Protein AF-A0A7W1C2P4-F1 (afdb_monomer)

Mean predicted aligned error: 4.56 Å

Sequence (318 aa):
MSLLRNPDSVLVGAYDGGLPLTMNGIVELERQIGISLPLIQVYSAWGDRPDQQFQLQLLNAIWDFGSVPVVTWEPWLTDFESARHPHLPLREARERRGLPDIASGEYDFYIDEWAKAAARFDTPFYLRFAHEMNDPYRYPWGPQNNTKEEYIAAWRHTVDRFRRAGASKVIWVWSPHVAYEYWDLYYPGDEYVDWVATGVLNYGPIAQWSQWWSFDQIFGSKYARLASFNKPIMLAELGSLSVGGDRAAWYSGALQALPQRYPAVRAALFFHSKDDQTVTYQKVDWTITGDTAALSAVTRATQQWAPGPRRVPAQPIP

Foldseek 3Di:
DVCVLANPFAAEAAEAVCPPVDCVQVVVLCVLLVHHHQEYEDEAEDADDPSNAQPLVSQVVCVVSNHAYAYEYADQVLRYDCVVQVVADDSVCCLQLVLQCLLVCSVVVRLLRNLLSLQVSVAAHEYEYHAQQCDCPAGSSHPVRHDLVSLLSNLVSSQVSSVVSVNPRYAYEHEHEQVGPPSVSNDNDPVRHSEYEYEDEQEDPQDPVHHGDASCRRPVVCLVVRCVNVGAYANPEYFYAPPHDHLLVRLLVNLVCCVPPRVSHRYYYYHQYQFDPRPHPGGGGRHQVVPPSNSVSSSVSVVVRPDPDDPPPDDPDD

Structure (mmCIF, N/CA/C/O backbone):
data_AF-A0A7W1C2P4-F1
#
_entry.id   AF-A0A7W1C2P4-F1
#
loop_
_atom_site.group_PDB
_atom_site.id
_atom_site.type_symbol
_atom_site.label_atom_id
_atom_site.label_alt_id
_atom_site.label_comp_id
_atom_site.label_asym_id
_atom_site.label_entity_id
_atom_site.label_seq_id
_atom_site.pdbx_PDB_ins_code
_atom_site.Cartn_x
_atom_site.Cartn_y
_atom_site.Cartn_z
_atom_site.occupancy
_atom_site.B_iso_or_equiv
_atom_site.auth_seq_id
_atom_site.auth_comp_id
_atom_site.auth_asym_id
_atom_site.auth_atom_id
_atom_site.pdbx_PDB_model_num
ATOM 1 N N . MET A 1 1 ? -14.643 -15.062 -1.177 1.00 62.59 1 MET A N 1
ATOM 2 C CA . MET A 1 1 ? -14.018 -14.144 -2.159 1.00 62.59 1 MET A CA 1
ATOM 3 C C . MET A 1 1 ? -14.775 -12.835 -2.285 1.00 62.59 1 MET A C 1
ATOM 5 O O . MET A 1 1 ? -14.154 -11.811 -2.056 1.00 62.59 1 MET A O 1
ATOM 9 N N . SER A 1 2 ? -16.081 -12.837 -2.590 1.00 70.50 2 SER A N 1
ATOM 10 C CA . SER A 1 2 ? -16.869 -11.596 -2.741 1.00 70.50 2 SER A CA 1
ATOM 11 C C . SER A 1 2 ? -16.755 -10.649 -1.538 1.00 70.50 2 SER A C 1
ATOM 13 O O . SER A 1 2 ? -16.486 -9.471 -1.731 1.00 70.50 2 SER A O 1
ATOM 15 N N . LEU A 1 3 ? -16.828 -11.178 -0.310 1.00 81.25 3 LEU A N 1
ATOM 16 C CA . LEU A 1 3 ? -16.709 -10.382 0.922 1.00 81.25 3 LEU A CA 1
ATOM 17 C C . LEU A 1 3 ? -15.343 -9.700 1.113 1.00 81.25 3 LEU A C 1
ATOM 19 O O . LEU A 1 3 ? -15.285 -8.667 1.758 1.00 81.25 3 LEU A O 1
ATOM 23 N N . LEU A 1 4 ? -14.252 -10.239 0.555 1.00 89.62 4 LEU A N 1
ATOM 24 C CA . LEU A 1 4 ? -12.927 -9.595 0.607 1.00 89.62 4 LEU A CA 1
ATOM 25 C C . LEU A 1 4 ? -12.712 -8.628 -0.565 1.00 89.62 4 LEU A C 1
ATOM 27 O O . LEU A 1 4 ? -11.870 -7.744 -0.507 1.00 89.62 4 LEU A O 1
ATOM 31 N N . ARG A 1 5 ? -13.477 -8.776 -1.651 1.00 90.62 5 ARG A N 1
ATOM 32 C CA . ARG A 1 5 ? -13.434 -7.841 -2.782 1.00 90.62 5 ARG A CA 1
ATOM 33 C C . ARG A 1 5 ? -14.322 -6.618 -2.567 1.00 90.62 5 ARG A C 1
ATOM 35 O O . ARG A 1 5 ? -14.087 -5.630 -3.236 1.00 90.62 5 ARG A O 1
ATOM 42 N N . ASN A 1 6 ? -15.322 -6.679 -1.684 1.00 90.75 6 ASN A N 1
ATOM 43 C CA . ASN A 1 6 ? -16.151 -5.536 -1.287 1.00 90.75 6 ASN A CA 1
ATOM 44 C C . ASN A 1 6 ? -16.898 -5.840 0.034 1.00 90.75 6 ASN A C 1
ATOM 46 O O . ASN A 1 6 ? -18.021 -6.349 -0.014 1.00 90.75 6 ASN A O 1
ATOM 50 N N . PRO A 1 7 ? -16.283 -5.620 1.209 1.00 90.44 7 PRO A N 1
ATOM 51 C CA . PRO A 1 7 ? -16.903 -5.935 2.493 1.00 90.44 7 PRO A CA 1
ATOM 52 C C . PRO A 1 7 ? -17.972 -4.906 2.887 1.00 90.44 7 PRO A C 1
ATOM 54 O O . PRO A 1 7 ? -17.857 -3.711 2.615 1.00 90.44 7 PRO A O 1
ATOM 57 N N . ASP A 1 8 ? -18.990 -5.361 3.619 1.00 86.56 8 ASP A N 1
ATOM 58 C CA . ASP A 1 8 ? -20.086 -4.505 4.103 1.00 86.56 8 ASP A CA 1
ATOM 59 C C . ASP A 1 8 ? -19.666 -3.564 5.246 1.00 86.56 8 ASP A C 1
ATOM 61 O O . ASP A 1 8 ? -20.350 -2.579 5.529 1.00 86.56 8 ASP A O 1
ATOM 65 N N . SER A 1 9 ? -18.531 -3.841 5.888 1.00 85.81 9 SER A N 1
ATOM 66 C CA . SER A 1 9 ? -17.963 -3.084 7.006 1.00 85.81 9 SER A CA 1
ATOM 67 C C . SER A 1 9 ? -16.523 -2.664 6.718 1.00 85.81 9 SER A C 1
ATOM 69 O O . SER A 1 9 ? -15.852 -3.262 5.878 1.00 85.81 9 SER A O 1
ATOM 71 N N . VAL A 1 10 ? -16.030 -1.661 7.447 1.00 91.25 10 VAL A N 1
ATOM 72 C CA . VAL A 1 10 ? -14.616 -1.267 7.389 1.00 91.25 10 VAL A CA 1
ATOM 73 C C . VAL A 1 10 ? -13.766 -2.334 8.078 1.00 91.25 10 VAL A C 1
ATOM 75 O O . VAL A 1 10 ? -13.958 -2.614 9.260 1.00 91.25 10 VAL A O 1
ATOM 78 N N . LEU A 1 11 ? -12.833 -2.933 7.343 1.00 93.44 11 LEU A N 1
ATOM 79 C CA . LEU A 1 11 ? -11.831 -3.845 7.890 1.00 93.44 11 LEU A CA 1
ATOM 80 C C . LEU A 1 11 ? -10.684 -3.047 8.520 1.00 93.44 11 LEU A C 1
ATOM 82 O O . LEU A 1 11 ? -10.163 -2.118 7.905 1.00 93.44 11 LEU A O 1
ATOM 86 N N . VAL A 1 12 ? -10.275 -3.415 9.732 1.00 95.12 12 VAL A N 1
ATOM 87 C CA . VAL A 1 12 ? -9.129 -2.794 10.412 1.00 95.12 12 VAL A CA 1
ATOM 88 C C . VAL A 1 12 ? -7.896 -3.663 10.208 1.00 95.12 12 VAL A C 1
ATOM 90 O O . VAL A 1 12 ? -7.976 -4.887 10.274 1.00 95.12 12 VAL A O 1
ATOM 93 N N . GLY A 1 13 ? -6.749 -3.046 9.966 1.00 97.06 13 GLY A N 1
ATOM 94 C CA . GLY A 1 13 ? -5.483 -3.764 9.945 1.00 97.06 13 GLY A CA 1
ATOM 95 C C . GLY A 1 13 ? -4.330 -2.950 10.476 1.00 97.06 13 GLY A C 1
ATOM 96 O O . GLY A 1 13 ? -4.511 -1.810 10.909 1.00 97.06 13 GLY A O 1
ATOM 97 N N . ALA A 1 14 ? -3.140 -3.534 10.420 1.00 98.00 14 ALA A N 1
ATOM 98 C CA . ALA A 1 14 ? -1.912 -2.823 10.721 1.00 98.00 14 ALA A CA 1
ATOM 99 C C . ALA A 1 14 ? -0.698 -3.422 10.006 1.00 98.00 14 ALA A C 1
ATOM 101 O O . ALA A 1 14 ? -0.672 -4.608 9.674 1.00 98.00 14 ALA A O 1
ATOM 102 N N . TYR A 1 15 ? 0.314 -2.581 9.831 1.00 97.50 15 TYR A N 1
ATOM 103 C CA . TYR A 1 15 ? 1.707 -2.958 9.616 1.00 97.50 15 TYR A CA 1
ATOM 104 C C . TYR A 1 15 ? 2.497 -2.567 10.866 1.00 97.50 15 TYR A C 1
ATOM 106 O O . TYR A 1 15 ? 2.375 -1.424 11.295 1.00 97.50 15 TYR A O 1
ATOM 114 N N . ASP A 1 16 ? 3.302 -3.461 11.444 1.00 93.25 16 ASP A N 1
ATOM 115 C CA . ASP A 1 16 ? 4.080 -3.170 12.663 1.00 93.25 16 ASP A CA 1
ATOM 116 C C . ASP A 1 16 ? 5.600 -3.046 12.441 1.00 93.25 16 ASP A C 1
ATOM 118 O O . ASP A 1 16 ? 6.340 -2.704 13.363 1.00 93.25 16 ASP A O 1
ATOM 122 N N . GLY A 1 17 ? 6.083 -3.339 11.229 1.00 89.50 17 GLY A N 1
ATOM 123 C CA . GLY A 1 17 ? 7.514 -3.394 10.908 1.00 89.50 17 GLY A CA 1
ATOM 124 C C . GLY A 1 17 ? 8.295 -4.533 11.566 1.00 89.50 17 GLY A C 1
ATOM 125 O O . GLY A 1 17 ? 9.498 -4.642 11.340 1.00 89.50 17 GLY A O 1
ATOM 126 N N . GLY A 1 18 ? 7.642 -5.390 12.355 1.00 88.56 18 GLY A N 1
ATOM 127 C CA . GLY A 1 18 ? 8.258 -6.551 12.995 1.00 88.56 18 GLY A CA 1
ATOM 128 C C . GLY A 1 18 ? 8.286 -7.785 12.096 1.00 88.56 18 GLY A C 1
ATOM 129 O O . GLY A 1 18 ? 9.150 -8.648 12.258 1.00 88.56 18 GLY A O 1
ATOM 130 N N . LEU A 1 19 ? 7.367 -7.881 11.134 1.00 89.31 19 LEU A N 1
ATOM 131 C CA . LEU A 1 19 ? 7.280 -9.010 10.207 1.00 89.31 19 LEU A CA 1
ATOM 132 C C . LEU A 1 19 ? 8.370 -8.952 9.121 1.00 89.31 19 LEU A C 1
ATOM 134 O O . LEU A 1 19 ? 8.672 -7.866 8.628 1.00 89.31 19 LEU A O 1
ATOM 138 N N . PRO A 1 20 ? 8.953 -10.100 8.712 1.00 86.69 20 PRO A N 1
ATOM 139 C CA . PRO A 1 20 ? 8.609 -11.479 9.096 1.00 86.69 20 PRO A CA 1
ATOM 140 C C . PRO A 1 20 ? 9.221 -11.981 10.415 1.00 86.69 20 PRO A C 1
ATOM 142 O O . PRO A 1 20 ? 9.008 -13.136 10.775 1.00 86.69 20 PRO A O 1
ATOM 145 N N . LEU A 1 21 ? 10.006 -11.170 11.128 1.00 88.81 21 LEU A N 1
ATOM 146 C CA . LEU A 1 21 ? 10.777 -11.630 12.289 1.00 88.81 21 LEU A CA 1
ATOM 147 C C . LEU A 1 21 ? 9.893 -11.969 13.498 1.00 88.81 21 LEU A C 1
ATOM 149 O O . LEU A 1 21 ? 10.211 -12.886 14.254 1.00 88.81 21 LEU A O 1
ATOM 153 N N . THR A 1 22 ? 8.806 -11.225 13.713 1.00 91.44 22 THR A N 1
ATOM 154 C CA . THR A 1 22 ? 7.900 -11.427 14.851 1.00 91.44 22 THR A CA 1
ATOM 155 C C . THR A 1 22 ? 6.510 -10.836 14.608 1.00 91.44 22 THR A C 1
ATOM 157 O O . THR A 1 22 ? 6.384 -9.817 13.938 1.00 91.44 22 THR A O 1
ATOM 160 N N . MET A 1 23 ? 5.475 -11.452 15.196 1.00 91.50 23 MET A N 1
ATOM 161 C CA . MET A 1 23 ? 4.098 -10.925 15.263 1.00 91.50 23 MET A CA 1
ATOM 162 C C . MET A 1 23 ? 3.808 -10.155 16.562 1.00 91.50 23 MET A C 1
ATOM 164 O O . MET A 1 23 ? 2.674 -9.746 16.796 1.00 91.50 23 MET A O 1
ATOM 168 N N . ASN A 1 24 ? 4.800 -9.972 17.441 1.00 93.25 24 ASN A N 1
ATOM 169 C CA . ASN A 1 24 ? 4.571 -9.404 18.773 1.00 93.25 24 ASN A CA 1
ATOM 170 C C . ASN A 1 24 ? 3.958 -7.997 18.735 1.00 93.25 24 ASN A C 1
ATOM 172 O O . ASN A 1 24 ? 3.144 -7.686 19.601 1.00 93.25 24 ASN A O 1
ATOM 176 N N . GLY A 1 25 ? 4.329 -7.158 17.759 1.00 93.69 25 GLY A N 1
ATOM 177 C CA . GLY A 1 25 ? 3.762 -5.815 17.618 1.00 93.69 25 GLY A CA 1
ATOM 178 C C . GLY A 1 25 ? 2.274 -5.865 17.275 1.00 93.69 25 GLY A C 1
ATOM 179 O O . GLY A 1 25 ? 1.474 -5.210 17.939 1.00 93.69 25 GLY A O 1
ATOM 180 N N . ILE A 1 26 ? 1.889 -6.715 16.319 1.00 96.06 26 ILE A N 1
ATOM 181 C CA . ILE A 1 26 ? 0.483 -6.994 15.986 1.00 96.06 26 ILE A CA 1
ATOM 182 C C . ILE A 1 26 ? -0.296 -7.530 17.195 1.00 96.06 26 ILE A C 1
ATOM 184 O O . ILE A 1 26 ? -1.339 -6.975 17.534 1.00 96.06 26 ILE A O 1
ATOM 188 N N . VAL A 1 27 ? 0.208 -8.568 17.870 1.00 95.56 27 VAL A N 1
ATOM 189 C CA . VAL A 1 27 ? -0.470 -9.184 19.029 1.00 95.56 27 VAL A CA 1
ATOM 190 C C . VAL A 1 27 ? -0.664 -8.170 20.157 1.00 95.56 27 VAL A C 1
ATOM 192 O O . VAL A 1 27 ? -1.723 -8.110 20.782 1.00 95.56 27 VAL A O 1
ATOM 195 N N . GLU A 1 28 ? 0.347 -7.344 20.420 1.00 95.44 28 GLU A N 1
ATOM 196 C CA . GLU A 1 28 ? 0.264 -6.303 21.438 1.00 95.44 28 GLU A CA 1
ATOM 197 C C . GLU A 1 28 ? -0.739 -5.209 21.055 1.00 95.44 28 GLU A C 1
ATOM 199 O O . GLU A 1 28 ? -1.518 -4.762 21.900 1.00 95.44 28 GLU A O 1
ATOM 204 N N . LEU A 1 29 ? -0.771 -4.810 19.782 1.00 95.56 29 LEU A N 1
ATOM 205 C CA . LEU A 1 29 ? -1.740 -3.847 19.269 1.00 95.56 29 LEU A CA 1
ATOM 206 C C . LEU A 1 29 ? -3.180 -4.369 19.396 1.00 95.56 29 LEU A C 1
ATOM 208 O O . LEU A 1 29 ? -4.038 -3.649 19.909 1.00 95.56 29 LEU A O 1
ATOM 212 N N . GLU A 1 30 ? -3.441 -5.618 18.998 1.00 95.50 30 GLU A N 1
ATOM 213 C CA . GLU A 1 30 ? -4.744 -6.275 19.176 1.00 95.50 30 GLU A CA 1
ATOM 214 C C . GLU A 1 30 ? -5.167 -6.300 20.644 1.00 95.50 30 GLU A C 1
ATOM 216 O O . GLU A 1 30 ? -6.291 -5.923 20.982 1.00 95.50 30 GLU A O 1
ATOM 221 N N . ARG A 1 31 ? -4.246 -6.681 21.537 1.00 95.31 31 ARG A N 1
ATOM 222 C CA . ARG A 1 31 ? -4.491 -6.738 22.981 1.00 95.31 31 ARG A CA 1
ATOM 223 C C . ARG A 1 31 ? -4.838 -5.366 23.560 1.00 95.31 31 ARG A C 1
ATOM 225 O O . ARG A 1 31 ? -5.714 -5.278 24.418 1.00 95.31 31 ARG A O 1
ATOM 232 N N . GLN A 1 32 ? -4.156 -4.307 23.123 1.00 94.81 32 GLN A N 1
ATOM 233 C CA . GLN A 1 32 ? -4.379 -2.950 23.627 1.00 94.81 32 GLN A CA 1
ATOM 234 C C . GLN A 1 32 ? -5.640 -2.289 23.047 1.00 94.81 32 GLN A C 1
ATOM 236 O O . GLN A 1 32 ? -6.339 -1.575 23.768 1.00 94.81 32 GLN A O 1
ATOM 241 N N . ILE A 1 33 ? -5.961 -2.528 21.772 1.00 93.00 33 ILE A N 1
ATOM 242 C CA . ILE A 1 33 ? -7.191 -2.009 21.147 1.00 93.00 33 ILE A CA 1
ATOM 243 C C . ILE A 1 33 ? -8.415 -2.854 21.552 1.00 93.00 33 ILE A C 1
ATOM 245 O O . ILE A 1 33 ? -9.531 -2.341 21.636 1.00 93.00 33 ILE A O 1
ATOM 249 N N . GLY A 1 34 ? -8.217 -4.135 21.863 1.00 92.38 34 GLY A N 1
ATOM 250 C CA . GLY A 1 34 ? -9.276 -5.065 22.252 1.00 92.38 34 GLY A CA 1
ATOM 251 C C . GLY A 1 34 ? -10.090 -5.597 21.070 1.00 92.38 34 GLY A C 1
ATOM 252 O O . GLY A 1 34 ? -11.261 -5.929 21.246 1.00 92.38 34 GLY A O 1
ATOM 253 N N . ILE A 1 35 ? -9.494 -5.652 19.875 1.00 90.69 35 ILE A N 1
ATOM 254 C CA . ILE A 1 35 ? -10.079 -6.264 18.674 1.00 90.69 35 ILE A CA 1
ATOM 255 C C . ILE A 1 35 ? -9.036 -7.141 17.986 1.00 90.69 35 ILE A C 1
ATOM 257 O O . ILE A 1 35 ? -7.848 -6.835 18.045 1.00 90.69 35 ILE A O 1
ATOM 261 N N . SER A 1 36 ? -9.492 -8.169 17.275 1.00 93.31 36 SER A N 1
ATOM 262 C CA . SER A 1 36 ? -8.660 -8.848 16.280 1.00 93.31 36 SER A CA 1
ATOM 263 C C . SER A 1 36 ? -8.620 -8.032 14.988 1.00 93.31 36 SER A C 1
ATOM 265 O O . SER A 1 36 ? -9.645 -7.498 14.552 1.00 93.31 36 SER A O 1
ATOM 267 N N . LEU A 1 37 ? -7.448 -7.936 14.372 1.00 95.38 37 LEU A N 1
ATOM 268 C CA . LEU A 1 37 ? -7.206 -7.234 13.122 1.00 95.38 37 LEU A CA 1
ATOM 269 C C . LEU A 1 37 ? -7.461 -8.190 11.948 1.00 95.38 37 LEU A C 1
ATOM 271 O O . LEU A 1 37 ? -6.645 -9.076 11.690 1.00 95.38 37 LEU A O 1
ATOM 275 N N . PRO A 1 38 ? -8.561 -8.036 11.183 1.00 95.62 38 PRO A N 1
ATOM 276 C CA . PRO A 1 38 ? -8.818 -8.892 10.026 1.00 95.62 38 PRO A CA 1
ATOM 277 C C . PRO A 1 38 ? -7.776 -8.753 8.912 1.00 95.62 38 PRO A C 1
ATOM 279 O O . PRO A 1 38 ? -7.744 -9.609 8.033 1.00 95.62 38 PRO A O 1
ATOM 282 N N . LEU A 1 39 ? -6.954 -7.698 8.907 1.00 98.12 39 LEU A N 1
ATOM 283 C CA . LEU A 1 39 ? -5.895 -7.481 7.921 1.00 98.12 39 LEU A CA 1
ATOM 284 C C . LEU A 1 39 ? -4.539 -7.297 8.614 1.00 98.12 39 LEU A C 1
ATOM 286 O O . LEU A 1 39 ? -4.418 -6.495 9.538 1.00 98.12 39 LEU A O 1
ATOM 290 N N . ILE A 1 40 ? -3.503 -7.974 8.120 1.00 98.56 40 ILE A N 1
ATOM 291 C CA . ILE A 1 40 ? -2.111 -7.749 8.540 1.00 98.56 40 ILE A CA 1
ATOM 292 C C . ILE A 1 40 ? -1.296 -7.420 7.299 1.00 98.56 40 ILE A C 1
ATOM 294 O O . ILE A 1 40 ? -1.294 -8.180 6.328 1.00 98.56 40 ILE A O 1
ATOM 298 N N . GLN A 1 41 ? -0.619 -6.277 7.325 1.00 98.56 41 GLN A N 1
ATOM 299 C CA . GLN A 1 41 ? 0.180 -5.796 6.210 1.00 98.56 41 GLN A CA 1
ATOM 300 C C . GLN A 1 41 ? 1.655 -6.104 6.390 1.00 98.56 41 GLN A C 1
ATOM 302 O O . GLN A 1 41 ? 2.199 -6.025 7.488 1.00 98.56 41 GLN A O 1
ATOM 307 N N . VAL A 1 42 ? 2.300 -6.424 5.272 1.00 97.75 42 VAL A N 1
ATOM 308 C CA . VAL A 1 42 ? 3.734 -6.690 5.165 1.00 97.75 42 VAL A CA 1
ATOM 309 C C . VAL A 1 42 ? 4.278 -6.040 3.896 1.00 97.75 42 VAL A C 1
ATOM 311 O O . VAL A 1 42 ? 3.534 -5.806 2.939 1.00 97.75 42 VAL A O 1
ATOM 314 N N . TYR A 1 43 ? 5.575 -5.754 3.880 1.00 96.94 43 TYR A N 1
ATOM 315 C CA . TYR A 1 43 ? 6.281 -5.242 2.707 1.00 96.94 43 TYR A CA 1
ATOM 316 C C . TYR A 1 43 ? 7.236 -6.319 2.200 1.00 96.94 43 TYR A C 1
ATOM 318 O O . TYR A 1 43 ? 7.864 -7.026 2.988 1.00 96.94 43 TYR A O 1
ATOM 326 N N . SER A 1 44 ? 7.328 -6.462 0.884 1.00 97.31 44 SER A N 1
ATOM 327 C CA . SER A 1 44 ? 8.259 -7.376 0.235 1.00 97.31 44 SER A CA 1
ATOM 328 C C . SER A 1 44 ? 8.853 -6.702 -0.994 1.00 97.31 44 SER A C 1
ATOM 330 O O . SER A 1 44 ? 8.150 -6.375 -1.952 1.00 97.31 44 SER A O 1
ATOM 332 N N . ALA A 1 45 ? 10.164 -6.491 -0.948 1.00 97.56 45 ALA A N 1
ATOM 333 C CA . ALA A 1 45 ? 10.939 -6.049 -2.093 1.00 97.56 45 ALA A CA 1
ATOM 334 C C . ALA A 1 45 ? 11.095 -7.181 -3.115 1.00 97.56 45 ALA A C 1
ATOM 336 O O . ALA A 1 45 ? 11.200 -8.349 -2.745 1.00 97.56 45 ALA A O 1
ATOM 337 N N . TRP A 1 46 ? 11.171 -6.828 -4.393 1.00 98.50 46 TRP A N 1
ATOM 338 C CA . TRP A 1 46 ? 11.689 -7.709 -5.432 1.00 98.50 46 TRP A CA 1
ATOM 339 C C . TRP A 1 46 ? 13.186 -7.902 -5.240 1.00 98.50 46 TRP A C 1
ATOM 341 O O . TRP A 1 46 ? 13.877 -6.989 -4.799 1.00 98.50 46 TRP A O 1
ATOM 351 N N . GLY A 1 47 ? 13.684 -9.086 -5.580 1.00 97.62 47 GLY A N 1
ATOM 352 C CA . GLY A 1 47 ? 15.107 -9.381 -5.527 1.00 97.62 47 GLY A CA 1
ATOM 353 C C . GLY A 1 47 ? 15.389 -10.857 -5.319 1.00 97.62 47 GLY A C 1
ATOM 354 O O . GLY A 1 47 ? 14.502 -11.703 -5.426 1.00 97.62 47 GLY A O 1
ATOM 355 N N . ASP A 1 48 ? 16.650 -11.161 -5.036 1.00 96.94 48 ASP A N 1
ATOM 356 C CA . ASP A 1 48 ? 17.172 -12.527 -4.957 1.00 96.94 48 ASP A CA 1
ATOM 357 C C . ASP A 1 48 ? 17.247 -13.099 -3.536 1.00 96.94 48 ASP A C 1
ATOM 359 O O . ASP A 1 48 ? 17.495 -14.303 -3.376 1.00 96.94 48 ASP A O 1
ATOM 363 N N . ARG A 1 49 ? 17.050 -12.262 -2.508 1.00 96.19 49 ARG A N 1
ATOM 364 C CA . ARG A 1 49 ? 17.133 -12.690 -1.107 1.00 96.19 49 ARG A CA 1
ATOM 365 C C . ARG A 1 49 ? 15.911 -13.531 -0.703 1.00 96.19 49 ARG A C 1
ATOM 367 O O . ARG A 1 49 ? 14.846 -13.397 -1.312 1.00 96.19 49 ARG A O 1
ATOM 374 N N . PRO A 1 50 ? 16.023 -14.395 0.324 1.00 94.00 50 PRO A N 1
ATOM 375 C CA . PRO A 1 50 ? 14.906 -15.234 0.768 1.00 94.00 50 PRO A CA 1
ATOM 376 C C . PRO A 1 50 ? 13.651 -14.453 1.189 1.00 94.00 50 PRO A C 1
ATOM 378 O O . PRO A 1 50 ? 12.542 -14.866 0.869 1.00 94.00 50 PRO A O 1
ATOM 381 N N . ASP A 1 51 ? 13.816 -13.307 1.851 1.00 92.38 51 ASP A N 1
ATOM 382 C CA . ASP A 1 51 ? 12.742 -12.396 2.281 1.00 92.38 51 ASP A CA 1
ATOM 383 C C . ASP A 1 51 ? 12.091 -11.615 1.118 1.00 92.38 51 ASP A C 1
ATOM 385 O O . ASP A 1 51 ? 11.035 -10.997 1.276 1.00 92.38 51 ASP A O 1
ATOM 389 N N . GLN A 1 52 ? 12.691 -11.692 -0.072 1.00 96.88 52 GLN A N 1
ATOM 390 C CA . GLN A 1 52 ? 12.210 -11.091 -1.319 1.00 96.88 52 GLN A CA 1
ATOM 391 C C . GLN A 1 52 ? 11.485 -12.094 -2.224 1.00 96.88 52 GLN A C 1
ATOM 393 O O . GLN A 1 52 ? 10.929 -11.723 -3.257 1.00 96.88 52 GLN A O 1
ATOM 398 N N . GLN A 1 53 ? 11.474 -13.377 -1.858 1.00 97.44 53 GLN A N 1
ATOM 399 C CA . GLN A 1 53 ? 10.652 -14.388 -2.523 1.00 97.44 53 GLN A CA 1
ATOM 400 C C . GLN A 1 53 ? 9.244 -14.423 -1.918 1.00 97.44 53 GLN A C 1
ATOM 402 O O . GLN A 1 53 ? 8.985 -13.827 -0.873 1.00 97.44 53 GLN A O 1
ATOM 407 N N . PHE A 1 54 ? 8.325 -15.158 -2.552 1.00 98.19 54 PHE A N 1
ATOM 408 C CA . PHE A 1 54 ? 6.984 -15.365 -2.005 1.00 98.19 54 PHE A CA 1
ATOM 409 C C . PHE A 1 54 ? 7.071 -16.020 -0.617 1.00 98.19 54 PHE A C 1
ATOM 411 O O . PHE A 1 54 ? 7.445 -17.190 -0.483 1.00 98.19 54 PHE A O 1
ATOM 418 N N . GLN A 1 55 ? 6.703 -15.276 0.426 1.00 96.56 55 GLN A N 1
ATOM 419 C CA . GLN A 1 55 ? 6.865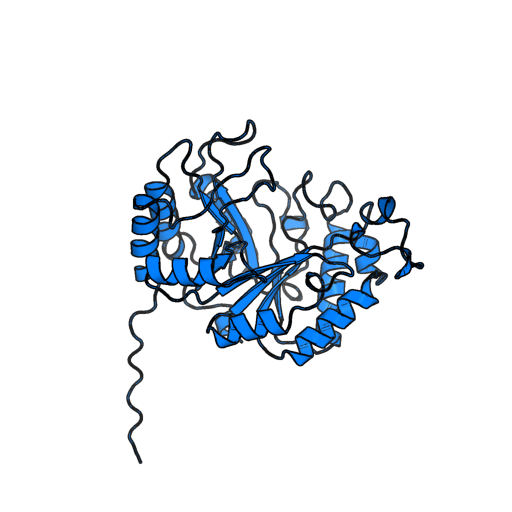 -15.696 1.819 1.00 96.56 55 GLN A CA 1
ATOM 420 C C . GLN A 1 55 ? 5.721 -16.622 2.273 1.00 96.56 55 GLN A C 1
ATOM 422 O O . GLN A 1 55 ? 4.907 -16.262 3.121 1.00 96.56 55 GLN A O 1
ATOM 427 N N . LEU A 1 56 ? 5.651 -17.837 1.714 1.00 96.56 56 LEU A N 1
ATOM 428 C CA . LEU A 1 56 ? 4.557 -18.792 1.963 1.00 96.56 56 LEU A CA 1
ATOM 429 C C . LEU A 1 56 ? 4.321 -19.063 3.457 1.00 96.56 56 LEU A C 1
ATOM 431 O O . LEU A 1 56 ? 3.180 -19.121 3.901 1.00 96.56 56 LEU A O 1
ATOM 435 N N . GLN A 1 57 ? 5.392 -19.226 4.237 1.00 95.38 57 GLN A N 1
ATOM 436 C CA . GLN A 1 57 ? 5.285 -19.487 5.675 1.00 95.38 57 GLN A CA 1
ATOM 437 C C . GLN A 1 57 ? 4.680 -18.299 6.429 1.00 95.38 57 GLN A C 1
ATOM 439 O O . GLN A 1 57 ? 3.818 -18.501 7.275 1.00 95.38 57 GLN A O 1
ATOM 444 N N . LEU A 1 58 ? 5.081 -17.072 6.085 1.00 96.44 58 LEU A N 1
ATOM 445 C CA . LEU A 1 58 ? 4.529 -15.856 6.679 1.00 96.44 58 LEU A CA 1
ATOM 446 C C . LEU A 1 58 ? 3.047 -15.691 6.333 1.00 96.44 58 LEU A C 1
ATOM 448 O O . LEU A 1 58 ? 2.238 -15.406 7.209 1.00 96.44 58 LEU A O 1
ATOM 452 N N . LEU A 1 59 ? 2.685 -15.876 5.063 1.00 97.69 59 LEU A N 1
ATOM 453 C CA . LEU A 1 59 ? 1.302 -15.724 4.613 1.00 97.69 59 LEU A CA 1
ATOM 454 C C . LEU A 1 59 ? 0.385 -16.795 5.226 1.00 97.69 59 LEU A C 1
ATOM 456 O O . LEU A 1 59 ? -0.727 -16.458 5.627 1.00 97.69 59 LEU A O 1
ATOM 460 N N . ASN A 1 60 ? 0.860 -18.040 5.371 1.00 97.12 60 ASN A N 1
ATOM 461 C CA . ASN A 1 60 ? 0.156 -19.067 6.148 1.00 97.12 60 ASN A CA 1
ATOM 462 C C . ASN A 1 60 ? 0.031 -18.663 7.620 1.00 97.12 60 ASN A C 1
ATOM 464 O O . ASN A 1 60 ? -1.059 -18.744 8.161 1.00 97.12 60 ASN A O 1
ATOM 468 N N . ALA A 1 61 ? 1.099 -18.165 8.252 1.00 96.12 61 ALA A N 1
ATOM 469 C CA . ALA A 1 61 ? 1.049 -17.748 9.653 1.00 96.12 61 ALA A CA 1
ATOM 470 C C . ALA A 1 61 ? 0.026 -16.624 9.891 1.00 96.12 61 ALA A C 1
ATOM 472 O O . ALA A 1 61 ? -0.742 -16.694 10.843 1.00 96.12 61 ALA A O 1
ATOM 473 N N . ILE A 1 62 ? -0.033 -15.622 9.006 1.00 97.62 62 ILE A N 1
ATOM 474 C CA . ILE A 1 62 ? -1.046 -14.555 9.056 1.00 97.62 62 ILE A CA 1
ATOM 475 C C . ILE A 1 62 ? -2.459 -15.133 8.890 1.00 97.62 62 ILE A C 1
ATOM 477 O O . ILE A 1 62 ? -3.372 -14.743 9.617 1.00 97.62 62 ILE A O 1
ATOM 481 N N . TRP A 1 63 ? -2.639 -16.069 7.955 1.00 96.50 63 TRP A N 1
ATOM 482 C CA . TRP A 1 63 ? -3.930 -16.712 7.716 1.00 96.50 63 TRP A CA 1
ATOM 483 C C . TRP A 1 63 ? -4.392 -17.573 8.896 1.00 96.50 63 TRP A C 1
ATOM 485 O O . TRP A 1 63 ? -5.530 -17.444 9.347 1.00 96.50 63 TRP A O 1
ATOM 495 N N . ASP A 1 64 ? -3.499 -18.397 9.440 1.00 95.06 64 ASP A N 1
ATOM 496 C CA . ASP A 1 64 ? -3.743 -19.262 10.597 1.00 95.06 64 ASP A CA 1
ATOM 497 C C . ASP A 1 64 ? -3.986 -18.447 11.877 1.00 95.06 64 ASP A C 1
ATOM 499 O O . ASP A 1 64 ? -4.706 -18.889 12.772 1.00 95.06 64 ASP A O 1
ATOM 503 N N . PHE A 1 65 ? -3.444 -17.226 11.943 1.00 94.69 65 PHE A N 1
ATOM 504 C CA . PHE A 1 65 ? -3.739 -16.247 12.989 1.00 94.69 65 PHE A CA 1
ATOM 505 C C . PHE A 1 65 ? -5.161 -15.657 12.883 1.00 94.69 65 PHE A C 1
ATOM 507 O O . PHE A 1 65 ? -5.650 -15.047 13.831 1.00 94.69 65 PHE A O 1
ATOM 514 N N . GLY A 1 66 ? -5.863 -15.877 11.765 1.00 95.12 66 GLY A N 1
ATOM 515 C CA . GLY A 1 66 ? -7.228 -15.400 11.526 1.00 95.12 66 GLY A CA 1
ATOM 516 C C . GLY A 1 66 ? -7.317 -14.093 10.733 1.00 95.12 66 GLY A C 1
ATOM 517 O O . GLY A 1 66 ? -8.403 -13.516 10.633 1.00 95.12 66 GLY A O 1
ATOM 518 N N . SER A 1 67 ? -6.207 -13.636 10.149 1.00 97.38 67 SER A N 1
ATOM 519 C CA . SER A 1 67 ? -6.116 -12.388 9.384 1.00 97.38 67 SER A CA 1
ATOM 520 C C . SER A 1 67 ? -5.857 -12.653 7.897 1.00 97.38 67 SER A C 1
ATOM 522 O O . SER A 1 67 ? -5.347 -13.694 7.496 1.00 97.38 67 SER A O 1
ATOM 524 N N . VAL A 1 68 ? -6.179 -11.688 7.038 1.00 98.38 68 VAL A N 1
ATOM 525 C CA . VAL A 1 68 ? -5.868 -11.740 5.604 1.00 98.38 68 VAL A CA 1
ATOM 526 C C . VAL A 1 68 ? -4.591 -10.936 5.335 1.00 98.38 68 VAL A C 1
ATOM 528 O O . VAL A 1 68 ? -4.539 -9.759 5.708 1.00 98.38 68 VAL A O 1
ATOM 531 N N . PRO A 1 69 ? -3.573 -11.511 4.668 1.00 98.50 69 PRO A N 1
ATOM 532 C CA . PRO A 1 69 ? -2.356 -10.775 4.347 1.00 98.50 69 PRO A CA 1
ATOM 533 C C . PRO A 1 69 ? -2.609 -9.635 3.351 1.00 98.50 69 PRO A C 1
ATOM 535 O O . PRO A 1 69 ? -3.311 -9.810 2.350 1.00 98.50 69 PRO A O 1
ATOM 538 N N . VAL A 1 70 ? -1.980 -8.485 3.593 1.00 98.81 70 VAL A N 1
ATOM 539 C CA . VAL A 1 70 ? -1.862 -7.366 2.648 1.00 98.81 70 VAL A CA 1
ATOM 540 C C . VAL A 1 70 ? -0.386 -7.162 2.324 1.00 98.81 70 VAL A C 1
ATOM 542 O O . VAL A 1 70 ? 0.373 -6.628 3.125 1.00 98.81 70 VAL A O 1
ATOM 545 N N . VAL A 1 71 ? 0.047 -7.603 1.149 1.00 98.81 71 VAL A N 1
ATOM 546 C CA . VAL A 1 71 ? 1.449 -7.538 0.729 1.00 98.81 71 VAL A CA 1
ATOM 547 C C . VAL A 1 71 ? 1.662 -6.294 -0.124 1.00 98.81 71 VAL A C 1
ATOM 549 O O . VAL A 1 71 ? 1.135 -6.204 -1.231 1.00 98.81 71 VAL A O 1
ATOM 552 N N . THR A 1 72 ? 2.455 -5.340 0.360 1.00 98.81 72 THR A N 1
ATOM 553 C CA . THR A 1 72 ? 3.027 -4.289 -0.495 1.00 98.81 72 THR A CA 1
ATOM 554 C C . THR A 1 72 ? 4.238 -4.865 -1.212 1.00 98.81 72 THR A C 1
ATOM 556 O O . THR A 1 72 ? 5.171 -5.322 -0.558 1.00 98.81 72 THR A O 1
ATOM 559 N N . TRP A 1 73 ? 4.198 -4.892 -2.543 1.00 98.81 73 TRP A N 1
ATOM 560 C CA . TRP A 1 73 ? 5.180 -5.597 -3.366 1.00 98.81 73 TRP A CA 1
ATOM 561 C C . TRP A 1 73 ? 5.939 -4.615 -4.252 1.00 98.81 73 TRP A C 1
ATOM 563 O O . TRP A 1 73 ? 5.359 -3.966 -5.128 1.00 98.81 73 TRP A O 1
ATOM 573 N N . GLU A 1 74 ? 7.229 -4.469 -3.974 1.00 98.75 74 GLU A N 1
ATOM 574 C CA . GLU A 1 74 ? 8.022 -3.309 -4.376 1.00 98.75 74 GLU A CA 1
ATOM 575 C C . GLU A 1 74 ? 9.100 -3.689 -5.400 1.00 98.75 74 GLU A C 1
ATOM 577 O O . GLU A 1 74 ? 10.051 -4.385 -5.034 1.00 98.75 74 GLU A O 1
ATOM 582 N N . PRO A 1 75 ? 8.998 -3.255 -6.670 1.00 98.50 75 PRO A N 1
ATOM 583 C CA . PRO A 1 75 ? 9.943 -3.643 -7.713 1.00 98.50 75 PRO A CA 1
ATOM 584 C C . PRO A 1 75 ? 11.268 -2.867 -7.638 1.00 98.50 75 PRO A C 1
ATOM 586 O O . PRO A 1 75 ? 11.569 -2.046 -8.497 1.00 98.50 75 PRO A O 1
ATOM 589 N N . TRP A 1 76 ? 12.079 -3.146 -6.614 1.00 97.69 76 TRP A N 1
ATOM 590 C CA . TRP A 1 76 ? 13.470 -2.693 -6.509 1.00 97.69 76 TRP A CA 1
ATOM 591 C C . TRP A 1 76 ? 14.363 -3.526 -7.442 1.00 97.69 76 TRP A C 1
ATOM 593 O O . TRP A 1 76 ? 14.947 -4.537 -7.056 1.00 97.69 76 TRP A O 1
ATOM 603 N N . LEU A 1 77 ? 14.460 -3.137 -8.711 1.00 98.00 77 LEU A N 1
ATOM 604 C CA . LEU A 1 77 ? 15.144 -3.913 -9.756 1.00 98.00 77 LEU A CA 1
ATOM 605 C C . LEU A 1 77 ? 16.664 -4.033 -9.537 1.00 98.00 77 LEU A C 1
ATOM 607 O O . LEU A 1 77 ? 17.335 -4.942 -10.047 1.00 98.00 77 LEU A O 1
ATOM 611 N N . THR A 1 78 ? 17.217 -3.126 -8.742 1.00 97.31 78 THR A N 1
ATOM 612 C CA . THR A 1 78 ? 18.598 -3.151 -8.252 1.00 97.31 78 THR A CA 1
ATOM 613 C C . THR A 1 78 ? 18.885 -4.253 -7.228 1.00 97.31 78 THR A C 1
ATOM 615 O O . THR A 1 78 ? 20.061 -4.511 -6.970 1.00 97.31 78 THR A O 1
ATOM 618 N N . ASP A 1 79 ? 17.881 -4.941 -6.681 1.00 97.00 79 ASP A N 1
ATOM 619 C CA . ASP A 1 79 ? 18.069 -6.002 -5.677 1.00 97.00 79 ASP A CA 1
ATOM 620 C C . ASP A 1 79 ? 18.264 -7.411 -6.262 1.00 97.00 79 ASP A C 1
ATOM 622 O O . ASP A 1 79 ? 18.516 -8.369 -5.527 1.00 97.00 79 ASP A O 1
ATOM 626 N N . PHE A 1 80 ? 18.228 -7.539 -7.588 1.00 97.62 80 PHE A N 1
ATOM 627 C CA . PHE A 1 80 ? 18.654 -8.748 -8.291 1.00 97.62 80 PHE A CA 1
ATOM 628 C C . PHE A 1 80 ? 20.183 -8.768 -8.475 1.00 97.62 80 PHE A C 1
ATOM 630 O O . PHE A 1 80 ? 20.806 -7.781 -8.869 1.00 97.62 80 PHE A O 1
ATOM 637 N N . GLU A 1 81 ? 20.832 -9.899 -8.245 1.00 96.25 81 GLU A N 1
ATOM 638 C CA . GLU A 1 81 ? 22.276 -10.059 -8.383 1.00 96.25 81 GLU A CA 1
ATOM 639 C C . GLU A 1 81 ? 22.674 -10.220 -9.857 1.00 96.25 81 GLU A C 1
ATOM 641 O O . GLU A 1 81 ? 22.191 -11.106 -10.561 1.00 96.25 81 GLU A O 1
ATOM 646 N N . SER A 1 82 ? 23.618 -9.407 -10.345 1.00 96.38 82 SER A N 1
ATOM 647 C CA . SER A 1 82 ? 24.078 -9.480 -11.744 1.00 96.38 82 SER A CA 1
ATOM 648 C C . SER A 1 82 ? 24.628 -10.856 -12.137 1.00 96.38 82 SER A C 1
ATOM 650 O O . SER A 1 82 ? 24.446 -11.279 -13.272 1.00 96.38 82 SER A O 1
ATOM 652 N N . ALA A 1 83 ? 25.268 -11.572 -11.206 1.00 96.50 83 ALA A N 1
ATOM 653 C CA . ALA A 1 83 ? 25.816 -12.906 -11.463 1.00 96.50 83 ALA A CA 1
ATOM 654 C C . ALA A 1 83 ? 24.727 -13.965 -11.710 1.00 96.50 83 ALA A C 1
ATOM 656 O O . ALA A 1 83 ? 24.965 -14.927 -12.438 1.00 96.50 83 ALA A O 1
ATOM 657 N N . ARG A 1 84 ? 23.539 -13.789 -11.117 1.00 96.38 84 ARG A N 1
ATOM 658 C CA . ARG A 1 84 ? 22.393 -14.694 -11.279 1.00 96.38 84 ARG A CA 1
ATOM 659 C C . ARG A 1 84 ? 21.564 -14.355 -12.517 1.00 96.38 84 ARG A C 1
ATOM 661 O O . ARG A 1 84 ? 20.963 -15.250 -13.103 1.00 96.38 84 ARG A O 1
ATOM 668 N N . HIS A 1 85 ? 21.594 -13.091 -12.943 1.00 96.56 85 HIS A N 1
ATOM 669 C CA . HIS A 1 85 ? 20.760 -12.561 -14.025 1.00 96.56 85 HIS A CA 1
ATOM 670 C C . HIS A 1 85 ? 21.591 -11.803 -15.074 1.00 96.56 85 HIS A C 1
ATOM 672 O O . HIS A 1 85 ? 21.434 -10.591 -15.223 1.00 96.56 85 HIS A O 1
ATOM 678 N N . PRO A 1 86 ? 22.480 -12.488 -15.823 1.00 95.94 86 PRO A N 1
ATOM 679 C CA . PRO A 1 86 ? 23.388 -11.838 -16.775 1.00 95.94 86 PRO A CA 1
ATOM 680 C C . PRO A 1 86 ? 22.688 -11.251 -18.013 1.00 95.94 86 PRO A C 1
ATOM 682 O O . PRO A 1 86 ? 23.324 -10.542 -18.785 1.00 95.94 86 PRO A O 1
ATOM 685 N N . HIS A 1 87 ? 21.406 -11.570 -18.220 1.00 95.12 87 HIS A N 1
ATOM 686 C CA . HIS A 1 87 ? 20.577 -11.016 -19.294 1.00 95.12 87 HIS A CA 1
ATOM 687 C C . HIS A 1 87 ? 20.032 -9.620 -18.957 1.00 95.12 87 HIS A C 1
ATOM 689 O O . HIS A 1 87 ? 19.751 -8.848 -19.867 1.00 95.12 87 HIS A O 1
ATOM 695 N N . LEU A 1 88 ? 19.917 -9.283 -17.667 1.00 96.44 88 LEU A N 1
ATOM 696 C CA . LEU A 1 88 ? 19.445 -7.972 -17.236 1.00 96.44 88 LEU A CA 1
ATOM 697 C C . LEU A 1 88 ? 20.522 -6.897 -17.454 1.00 96.44 88 LEU A C 1
ATOM 699 O O . LEU A 1 88 ? 21.720 -7.203 -17.401 1.00 96.44 88 LEU A O 1
ATOM 703 N N . PRO A 1 89 ? 20.129 -5.617 -17.592 1.00 95.38 89 PRO A N 1
ATOM 704 C CA . PRO A 1 89 ? 21.069 -4.503 -17.608 1.00 95.38 89 PRO A CA 1
ATOM 705 C C . PRO A 1 89 ? 22.002 -4.486 -16.388 1.00 95.38 89 PRO A C 1
ATOM 707 O O . PRO A 1 89 ? 21.723 -5.089 -15.342 1.00 95.38 89 PRO A O 1
ATOM 710 N N . LEU A 1 90 ? 23.097 -3.724 -16.495 1.00 95.56 90 LEU A N 1
ATOM 711 C CA . LEU A 1 90 ? 23.958 -3.419 -15.348 1.00 95.56 90 LEU A CA 1
ATOM 712 C C . LEU A 1 90 ? 23.122 -2.863 -14.192 1.00 95.56 90 LEU A C 1
ATOM 714 O O . LEU A 1 90 ? 22.171 -2.114 -14.416 1.00 95.56 90 LEU A O 1
ATOM 718 N N . ARG A 1 91 ? 23.481 -3.228 -12.957 1.00 95.62 91 ARG A N 1
ATOM 719 C CA . ARG A 1 91 ? 22.676 -2.976 -11.752 1.00 95.62 91 ARG A CA 1
ATOM 720 C C . ARG A 1 91 ? 22.245 -1.510 -11.645 1.00 95.62 91 ARG A C 1
ATOM 722 O O . ARG A 1 91 ? 21.068 -1.234 -11.463 1.00 95.62 91 ARG A O 1
ATOM 729 N N . GLU A 1 92 ? 23.172 -0.581 -11.843 1.00 93.50 92 GLU A N 1
ATOM 730 C CA . GLU A 1 92 ? 22.967 0.871 -11.792 1.00 93.50 92 GLU A CA 1
ATOM 731 C C . GLU A 1 92 ? 22.079 1.440 -12.912 1.00 93.50 92 GLU A C 1
ATOM 733 O O . GLU A 1 92 ? 21.684 2.605 -12.862 1.00 93.50 92 GLU A O 1
ATOM 738 N N . ALA A 1 93 ? 21.786 0.653 -13.948 1.00 95.56 93 ALA A N 1
ATOM 739 C CA . ALA A 1 93 ? 20.925 1.049 -15.053 1.00 95.56 93 ALA A CA 1
ATOM 740 C C . ALA A 1 93 ? 19.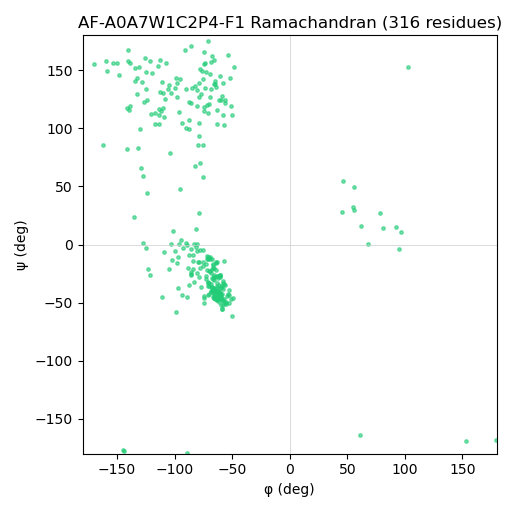484 0.548 -14.913 1.00 95.56 93 ALA A C 1
ATOM 742 O O . ALA A 1 93 ? 18.623 1.097 -15.588 1.00 95.56 93 ALA A O 1
ATOM 743 N N . ARG A 1 94 ? 19.209 -0.431 -14.042 1.00 96.06 94 ARG A N 1
ATOM 744 C CA . ARG A 1 94 ? 17.916 -1.139 -14.007 1.00 96.06 94 ARG A CA 1
ATOM 745 C C . ARG A 1 94 ? 16.731 -0.277 -13.597 1.00 96.06 94 ARG A C 1
ATOM 747 O O . ARG A 1 94 ? 15.629 -0.501 -14.067 1.00 96.06 94 ARG A O 1
ATOM 754 N N . GLU A 1 95 ? 16.952 0.731 -12.760 1.00 95.62 95 GLU A N 1
ATOM 755 C CA . GLU A 1 95 ? 15.868 1.639 -12.366 1.00 95.62 95 GLU A CA 1
ATOM 756 C C . GLU A 1 95 ? 15.575 2.708 -13.426 1.00 95.62 95 GLU A C 1
ATOM 758 O O . GLU A 1 95 ? 14.531 3.355 -13.378 1.00 95.62 95 GLU A O 1
ATOM 763 N N . ARG A 1 96 ? 16.471 2.916 -14.402 1.00 93.50 96 ARG A N 1
ATOM 764 C CA . ARG A 1 96 ? 16.237 3.870 -15.490 1.00 93.50 96 ARG A CA 1
ATOM 765 C C . ARG A 1 96 ? 15.317 3.220 -16.509 1.00 93.50 96 ARG A C 1
ATOM 767 O O . ARG A 1 96 ? 15.775 2.401 -17.296 1.00 93.50 96 ARG A O 1
ATOM 774 N N . ARG A 1 97 ? 14.048 3.636 -16.519 1.00 92.31 97 ARG A N 1
ATOM 775 C CA . ARG A 1 97 ? 12.996 3.014 -17.337 1.00 92.31 97 ARG A CA 1
ATOM 776 C C . ARG A 1 97 ? 12.873 1.509 -17.065 1.00 92.31 97 ARG A C 1
ATOM 778 O O . ARG A 1 97 ? 12.822 0.712 -17.994 1.00 92.31 97 ARG A O 1
ATOM 785 N N . GLY A 1 98 ? 12.796 1.138 -15.788 1.00 96.50 98 GLY A N 1
ATOM 786 C CA . GLY A 1 98 ? 12.635 -0.254 -15.362 1.00 96.50 98 GLY A CA 1
ATOM 787 C C . GLY A 1 98 ? 11.244 -0.852 -15.616 1.00 96.50 98 GLY A C 1
ATOM 788 O O . GLY A 1 98 ? 11.112 -2.058 -15.808 1.00 96.50 98 GLY A O 1
ATOM 789 N N . LEU A 1 99 ? 10.182 -0.035 -15.657 1.00 98.56 99 LEU A N 1
ATOM 790 C CA . LEU A 1 99 ? 8.823 -0.535 -15.913 1.00 98.56 99 LEU A CA 1
ATOM 791 C C . LEU A 1 99 ? 8.628 -1.098 -17.334 1.00 98.56 99 LEU A C 1
ATOM 793 O O . LEU A 1 99 ? 7.960 -2.125 -17.455 1.00 98.56 99 LEU A O 1
ATOM 797 N N . PRO A 1 100 ? 9.214 -0.517 -18.399 1.00 98.50 100 PRO A N 1
ATOM 798 C CA . PRO A 1 100 ? 9.322 -1.172 -19.702 1.00 98.50 100 PRO A CA 1
ATOM 799 C C . PRO A 1 100 ? 9.875 -2.595 -19.658 1.00 98.50 100 PRO A C 1
ATOM 801 O O . PRO A 1 100 ? 9.266 -3.470 -20.263 1.00 98.50 100 PRO A O 1
ATOM 804 N N . ASP A 1 101 ? 10.963 -2.834 -18.922 1.00 98.31 101 ASP A N 1
ATOM 805 C CA . ASP A 1 101 ? 11.599 -4.156 -18.834 1.00 98.31 101 ASP A CA 1
ATOM 806 C C . ASP A 1 101 ? 10.691 -5.165 -18.109 1.00 98.31 101 ASP A C 1
ATOM 808 O O . ASP A 1 101 ? 10.593 -6.332 -18.495 1.00 98.31 101 ASP A O 1
ATOM 812 N N . ILE A 1 102 ? 9.947 -4.714 -17.089 1.00 98.75 102 ILE A N 1
ATOM 813 C CA . ILE A 1 102 ? 8.880 -5.523 -16.478 1.00 98.75 102 ILE A CA 1
ATOM 814 C C . ILE A 1 102 ? 7.801 -5.838 -17.519 1.00 98.75 102 ILE A C 1
ATOM 816 O O . ILE A 1 102 ? 7.412 -6.992 -17.661 1.00 98.75 102 ILE A O 1
ATOM 820 N N . ALA A 1 103 ? 7.320 -4.831 -18.252 1.00 98.81 103 ALA A N 1
ATOM 821 C CA . ALA A 1 103 ? 6.237 -4.980 -19.222 1.00 98.81 103 ALA A CA 1
ATOM 822 C C . ALA A 1 103 ? 6.609 -5.850 -20.437 1.00 98.81 103 ALA A C 1
ATOM 824 O O . ALA A 1 103 ? 5.729 -6.484 -21.019 1.00 98.81 103 ALA A O 1
ATOM 825 N N . SER A 1 104 ? 7.886 -5.885 -20.832 1.00 98.31 104 SER A N 1
ATOM 826 C CA . SER A 1 104 ? 8.392 -6.752 -21.904 1.00 98.31 104 SER A CA 1
ATOM 827 C C . SER A 1 104 ? 8.727 -8.169 -21.435 1.00 98.31 104 SER A C 1
ATOM 829 O O . SER A 1 104 ? 8.957 -9.039 -22.274 1.00 98.31 104 SER A O 1
ATOM 831 N N . GLY A 1 105 ? 8.710 -8.416 -20.122 1.00 98.50 105 GLY A N 1
ATOM 832 C CA . GLY A 1 105 ? 8.899 -9.736 -19.528 1.00 98.50 105 GLY A CA 1
ATOM 833 C C . GLY A 1 105 ? 10.337 -10.082 -19.145 1.00 98.50 105 GLY A C 1
ATOM 834 O O . GLY A 1 105 ? 10.602 -11.243 -18.838 1.00 98.50 105 GLY A O 1
ATOM 835 N N . GLU A 1 106 ? 11.256 -9.113 -19.081 1.00 98.38 106 GLU A N 1
ATOM 836 C CA . GLU A 1 106 ? 12.636 -9.357 -18.617 1.00 98.38 106 GLU A CA 1
ATOM 837 C C . GLU A 1 106 ? 12.667 -9.871 -17.170 1.00 98.38 106 GLU A C 1
ATOM 839 O O . GLU A 1 106 ? 13.562 -10.612 -16.779 1.00 98.38 106 GLU A O 1
ATOM 844 N N . TYR A 1 107 ? 11.642 -9.535 -16.382 1.00 98.69 107 TYR A N 1
ATOM 845 C CA . TYR A 1 107 ? 11.477 -9.981 -14.997 1.00 98.69 107 TYR A CA 1
ATOM 846 C C . TYR A 1 107 ? 10.468 -11.128 -14.825 1.00 98.69 107 TYR A C 1
ATOM 848 O O . TYR A 1 107 ? 10.117 -11.477 -13.693 1.00 98.69 107 TYR A O 1
ATOM 856 N N . ASP A 1 108 ? 10.023 -11.770 -15.915 1.00 98.81 108 ASP A N 1
ATOM 857 C CA . ASP A 1 108 ? 9.056 -12.877 -15.842 1.00 98.81 108 ASP A CA 1
ATOM 858 C C . ASP A 1 108 ? 9.583 -14.058 -15.027 1.00 98.81 108 ASP A C 1
ATOM 860 O O . ASP A 1 108 ? 8.794 -14.742 -14.380 1.00 98.81 108 ASP A O 1
ATOM 864 N N . PHE A 1 109 ? 10.904 -14.259 -14.972 1.00 98.31 109 PHE A N 1
ATOM 865 C CA . PHE A 1 109 ? 11.518 -15.290 -14.130 1.00 98.31 109 PHE A CA 1
ATOM 866 C C . PHE A 1 109 ? 11.136 -15.146 -12.648 1.00 98.31 109 PHE A C 1
ATOM 868 O O . PHE A 1 109 ? 10.986 -16.147 -11.953 1.00 98.31 109 PHE A O 1
ATOM 875 N N . TYR A 1 110 ? 10.969 -13.915 -12.159 1.00 98.81 110 TYR A N 1
ATOM 876 C CA . TYR A 1 110 ? 10.606 -13.630 -10.774 1.00 98.81 110 TYR A CA 1
ATOM 877 C C . TYR A 1 110 ? 9.085 -13.595 -10.600 1.00 98.81 110 TYR A C 1
ATOM 879 O O . TYR A 1 110 ? 8.548 -14.223 -9.682 1.00 98.81 110 TYR A O 1
ATOM 887 N N . ILE A 1 111 ? 8.382 -12.916 -11.515 1.00 98.94 111 ILE A N 1
ATOM 888 C CA . ILE A 1 111 ? 6.918 -12.790 -11.478 1.00 98.94 111 ILE A CA 1
ATOM 889 C C . ILE A 1 111 ? 6.260 -14.168 -11.561 1.00 98.94 111 ILE A C 1
ATOM 891 O O . ILE A 1 111 ? 5.319 -14.439 -10.819 1.00 98.94 111 ILE A O 1
ATOM 895 N N . ASP A 1 112 ? 6.762 -15.062 -12.415 1.00 98.88 112 ASP A N 1
ATOM 896 C CA . ASP A 1 112 ? 6.206 -16.403 -12.582 1.00 98.88 112 ASP A CA 1
ATOM 897 C C . ASP A 1 112 ? 6.384 -17.278 -11.347 1.00 98.88 112 ASP A C 1
ATOM 899 O O . ASP A 1 112 ? 5.489 -18.057 -11.021 1.00 98.88 112 ASP A O 1
ATOM 903 N N . GLU A 1 113 ? 7.514 -17.176 -10.649 1.00 98.69 113 GLU A N 1
ATOM 904 C CA . GLU A 1 113 ? 7.721 -17.938 -9.417 1.00 98.69 113 GLU A CA 1
ATOM 905 C C . GLU A 1 113 ? 6.803 -17.440 -8.299 1.00 98.69 113 GLU A C 1
ATOM 907 O O . GLU A 1 113 ? 6.177 -18.255 -7.612 1.00 98.69 113 GLU A O 1
ATOM 912 N N . TRP A 1 114 ? 6.612 -16.123 -8.192 1.00 98.81 114 TRP A N 1
ATOM 913 C CA . TRP A 1 114 ? 5.598 -15.533 -7.316 1.00 98.81 114 TRP A CA 1
ATOM 914 C C . TRP A 1 114 ? 4.179 -15.966 -7.689 1.00 98.81 114 TRP A C 1
ATOM 916 O O . TRP A 1 114 ? 3.414 -16.388 -6.822 1.00 98.81 114 TRP A O 1
ATOM 926 N N . ALA A 1 115 ? 3.835 -15.927 -8.973 1.00 98.88 115 ALA A N 1
ATOM 927 C CA . ALA A 1 115 ? 2.530 -16.311 -9.489 1.00 98.88 115 ALA A CA 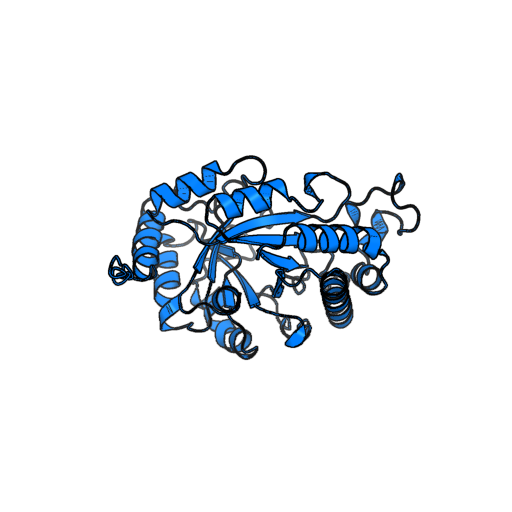1
ATOM 928 C C . ALA A 1 115 ? 2.215 -17.792 -9.221 1.00 98.88 115 ALA A C 1
ATOM 930 O O . ALA A 1 115 ? 1.138 -18.122 -8.721 1.00 98.88 115 ALA A O 1
ATOM 931 N N . LYS A 1 116 ? 3.168 -18.696 -9.482 1.00 98.81 116 LYS A N 1
ATOM 932 C CA . LYS A 1 116 ? 3.043 -20.129 -9.170 1.00 98.81 116 LYS A CA 1
ATOM 933 C C . LYS A 1 116 ? 2.931 -20.365 -7.665 1.00 98.81 116 LYS A C 1
ATOM 935 O O . LYS A 1 116 ? 2.145 -21.209 -7.239 1.00 98.81 116 LYS A O 1
ATOM 940 N N . ALA A 1 117 ? 3.705 -19.649 -6.849 1.00 98.62 117 ALA A N 1
ATOM 941 C CA . ALA A 1 117 ? 3.630 -19.765 -5.396 1.00 98.62 117 ALA A CA 1
ATOM 942 C C . ALA A 1 117 ? 2.278 -19.276 -4.853 1.00 98.62 117 ALA A C 1
ATOM 944 O O . ALA A 1 117 ? 1.671 -19.977 -4.047 1.00 98.62 117 ALA A O 1
ATOM 945 N N . ALA A 1 118 ? 1.761 -18.157 -5.363 1.00 98.69 118 ALA A N 1
ATOM 946 C CA . ALA A 1 118 ? 0.431 -17.650 -5.038 1.00 98.69 118 ALA A CA 1
ATOM 947 C C . ALA A 1 118 ? -0.683 -18.626 -5.452 1.00 98.69 118 ALA A C 1
ATOM 949 O O . ALA A 1 118 ? -1.637 -18.823 -4.701 1.00 98.69 118 ALA A O 1
ATOM 950 N N . ALA A 1 119 ? -0.550 -19.284 -6.609 1.00 98.56 119 ALA A N 1
ATOM 951 C CA . ALA A 1 119 ? -1.476 -20.332 -7.035 1.00 98.56 119 ALA A CA 1
ATOM 952 C C . ALA A 1 119 ? -1.442 -21.555 -6.102 1.00 98.56 119 ALA A C 1
ATOM 954 O O . ALA A 1 119 ? -2.492 -22.098 -5.775 1.00 98.56 119 ALA A O 1
ATOM 955 N N . ARG A 1 120 ? -0.256 -21.964 -5.623 1.00 98.12 120 ARG A N 1
ATOM 956 C CA . ARG A 1 120 ? -0.111 -23.058 -4.641 1.00 98.12 120 ARG A CA 1
ATOM 957 C C . ARG A 1 120 ? -0.613 -22.694 -3.244 1.00 98.12 120 ARG A C 1
ATOM 959 O O . ARG A 1 120 ? -1.081 -23.577 -2.538 1.00 98.12 120 ARG A O 1
ATOM 966 N N . PHE A 1 121 ? -0.483 -21.431 -2.838 1.00 97.81 121 PHE A N 1
ATOM 967 C CA . PHE A 1 121 ? -1.006 -20.938 -1.561 1.00 97.81 121 PHE A CA 1
ATOM 968 C C . PHE A 1 121 ? -2.541 -21.035 -1.502 1.00 97.81 121 PHE A C 1
ATOM 970 O O . PHE A 1 121 ? -3.092 -21.263 -0.429 1.00 97.81 121 PHE A O 1
ATOM 977 N N . ASP A 1 122 ? -3.218 -20.868 -2.649 1.00 96.31 122 ASP A N 1
ATOM 978 C CA . ASP A 1 122 ? -4.675 -21.021 -2.859 1.00 96.31 122 ASP A CA 1
ATOM 979 C C . ASP A 1 122 ? -5.571 -20.352 -1.795 1.00 96.31 122 ASP A C 1
ATOM 981 O O . ASP A 1 122 ? -6.720 -20.720 -1.544 1.00 96.31 122 ASP A O 1
ATOM 985 N N . THR A 1 123 ? -5.053 -19.288 -1.193 1.00 97.19 123 THR A N 1
ATOM 986 C CA . THR A 1 123 ? -5.679 -18.558 -0.094 1.00 97.19 123 THR A CA 1
ATOM 987 C C . THR A 1 123 ? -5.717 -17.075 -0.462 1.00 97.19 123 THR A C 1
ATOM 989 O O . THR A 1 123 ? -4.781 -16.581 -1.099 1.00 97.19 123 THR A O 1
ATOM 992 N N . PRO A 1 124 ? -6.810 -16.345 -0.167 1.00 98.00 124 PRO A N 1
ATOM 993 C CA . PRO A 1 124 ? -6.894 -14.937 -0.529 1.00 98.00 124 PRO A CA 1
ATOM 994 C C . PRO A 1 124 ? -5.865 -14.089 0.207 1.00 98.00 124 PRO A C 1
ATOM 996 O O . PRO A 1 124 ? -5.703 -14.202 1.417 1.00 98.00 124 PRO A O 1
ATOM 999 N N . PHE A 1 125 ? -5.255 -13.171 -0.531 1.00 98.75 125 PHE A N 1
ATOM 1000 C CA . PHE A 1 125 ? -4.449 -12.088 0.015 1.00 98.75 125 PHE A CA 1
ATOM 1001 C C . PHE A 1 125 ? -4.520 -10.881 -0.920 1.00 98.75 125 PHE A C 1
ATOM 1003 O O . PHE A 1 125 ? -4.811 -11.010 -2.116 1.00 98.75 125 PHE A O 1
ATOM 1010 N N . TYR A 1 126 ? -4.266 -9.704 -0.365 1.00 98.88 126 TYR A N 1
ATOM 1011 C CA . TYR A 1 126 ? -4.196 -8.463 -1.120 1.00 98.88 126 TYR A CA 1
ATOM 1012 C C . TYR A 1 126 ? -2.760 -8.229 -1.582 1.00 98.88 126 TYR A C 1
ATOM 1014 O O . TYR A 1 126 ? -1.831 -8.361 -0.787 1.00 98.88 126 TYR A O 1
ATOM 1022 N N . LEU A 1 127 ? -2.578 -7.866 -2.849 1.00 98.94 127 LEU A N 1
ATOM 1023 C CA . LEU A 1 127 ? -1.277 -7.561 -3.435 1.00 98.94 127 LEU A CA 1
ATOM 1024 C C . LEU A 1 127 ? -1.278 -6.123 -3.962 1.00 98.94 127 LEU A C 1
ATOM 1026 O O . LEU A 1 127 ? -1.989 -5.787 -4.913 1.00 98.94 127 LEU A O 1
ATOM 1030 N N . ARG A 1 128 ? -0.487 -5.271 -3.309 1.00 98.94 128 ARG A N 1
ATOM 1031 C CA . ARG A 1 128 ? -0.321 -3.842 -3.589 1.00 98.94 128 ARG A CA 1
ATOM 1032 C C . ARG A 1 128 ? 1.007 -3.630 -4.313 1.00 98.94 128 ARG A C 1
ATOM 1034 O O . ARG A 1 128 ? 2.018 -3.290 -3.701 1.00 98.94 128 ARG A O 1
ATOM 1041 N N . PHE A 1 129 ? 1.006 -3.929 -5.609 1.00 98.88 129 PHE A N 1
ATOM 1042 C CA . PHE A 1 129 ? 2.181 -3.844 -6.478 1.00 98.88 129 PHE A CA 1
ATOM 1043 C C . PHE A 1 129 ? 2.531 -2.386 -6.806 1.00 98.88 129 PHE A C 1
ATOM 1045 O O . PHE A 1 129 ? 1.639 -1.613 -7.142 1.00 98.88 129 PHE A O 1
ATOM 1052 N N . ALA A 1 130 ? 3.816 -2.020 -6.728 1.00 98.69 130 ALA A N 1
ATOM 1053 C CA . ALA A 1 130 ? 4.340 -0.733 -7.205 1.00 98.69 130 ALA A CA 1
ATOM 1054 C C . ALA A 1 130 ? 3.482 0.476 -6.760 1.00 98.69 130 ALA A C 1
ATOM 1056 O O . ALA A 1 130 ? 2.959 1.241 -7.575 1.00 98.69 130 ALA A O 1
ATOM 1057 N N . HIS A 1 131 ? 3.264 0.583 -5.446 1.00 98.69 131 HIS A N 1
ATOM 1058 C CA . HIS A 1 131 ? 2.472 1.650 -4.830 1.00 98.69 131 HIS A CA 1
ATOM 1059 C C . HIS A 1 131 ? 3.117 3.033 -4.998 1.00 98.69 131 HIS A C 1
ATOM 1061 O O . HIS A 1 131 ? 4.318 3.136 -5.223 1.00 98.69 131 HIS A O 1
ATOM 1067 N N . GLU A 1 132 ? 2.317 4.094 -4.873 1.00 98.50 132 GLU A N 1
ATOM 1068 C CA . GLU A 1 132 ? 2.769 5.495 -4.875 1.00 98.50 132 GLU A CA 1
ATOM 1069 C C . GLU A 1 132 ? 3.580 5.876 -6.123 1.00 98.50 132 GLU A C 1
ATOM 1071 O O . GLU A 1 132 ? 4.425 6.762 -6.112 1.00 98.50 132 GLU A O 1
ATOM 1076 N N . MET A 1 133 ? 3.275 5.220 -7.238 1.00 98.50 133 MET A N 1
ATOM 1077 C CA . MET A 1 133 ? 3.903 5.378 -8.551 1.00 98.50 133 MET A CA 1
ATOM 1078 C C . MET A 1 133 ? 3.881 6.795 -9.135 1.00 98.50 133 MET A C 1
ATOM 1080 O O . MET A 1 133 ? 4.543 7.061 -10.132 1.00 98.50 133 MET A O 1
ATOM 1084 N N . ASN A 1 134 ? 3.077 7.693 -8.577 1.00 98.25 134 ASN A N 1
ATOM 1085 C CA . ASN A 1 134 ? 2.998 9.090 -8.981 1.00 98.25 134 ASN A CA 1
ATOM 1086 C C . ASN A 1 134 ? 3.863 10.017 -8.105 1.00 98.25 134 ASN A C 1
ATOM 1088 O O . ASN A 1 134 ? 3.871 11.221 -8.353 1.00 98.25 134 ASN A O 1
ATOM 1092 N N . ASP A 1 135 ? 4.583 9.487 -7.108 1.00 96.94 135 ASP A N 1
ATOM 1093 C CA . ASP A 1 135 ? 5.587 10.223 -6.332 1.00 96.94 135 ASP A CA 1
ATOM 1094 C C . ASP A 1 135 ? 6.868 10.426 -7.167 1.00 96.94 135 ASP A C 1
ATOM 1096 O O . ASP A 1 135 ? 7.546 9.447 -7.493 1.00 96.94 135 ASP A O 1
ATOM 1100 N N . PRO A 1 136 ? 7.238 11.676 -7.510 1.00 95.69 136 PRO A N 1
ATOM 1101 C CA . PRO A 1 136 ? 8.376 11.963 -8.379 1.00 95.69 136 PRO A CA 1
ATOM 1102 C C . PRO A 1 136 ? 9.744 11.926 -7.690 1.00 95.69 136 PRO A C 1
ATOM 1104 O O . PRO A 1 136 ? 10.752 12.197 -8.345 1.00 95.69 136 PRO A O 1
ATOM 1107 N N . TYR A 1 137 ? 9.806 11.629 -6.392 1.00 92.88 137 TYR A N 1
ATOM 1108 C CA . TYR A 1 137 ? 11.030 11.742 -5.600 1.00 92.88 137 TYR A CA 1
ATOM 1109 C C . TYR A 1 137 ? 11.462 10.433 -4.943 1.00 92.88 137 TYR A C 1
ATOM 1111 O O . TYR A 1 137 ? 12.650 10.271 -4.663 1.00 92.88 137 TYR A O 1
ATOM 1119 N N . ARG A 1 138 ? 10.529 9.514 -4.675 1.00 91.25 138 ARG A N 1
ATOM 1120 C CA . ARG A 1 138 ? 10.787 8.385 -3.770 1.00 91.25 138 ARG A CA 1
ATOM 1121 C C . ARG A 1 138 ? 11.127 7.079 -4.472 1.00 91.25 138 ARG A C 1
ATOM 1123 O O . ARG A 1 138 ? 12.179 6.497 -4.216 1.00 91.25 138 ARG A O 1
ATOM 1130 N N . TYR A 1 139 ? 10.233 6.596 -5.329 1.00 96.81 139 TYR A N 1
ATOM 1131 C CA . TYR A 1 139 ? 10.298 5.218 -5.811 1.00 96.81 139 TYR A CA 1
ATOM 1132 C C . TYR A 1 139 ? 10.813 5.120 -7.236 1.00 96.81 139 TYR A C 1
ATOM 1134 O O . TYR A 1 139 ? 10.358 5.881 -8.085 1.00 96.81 139 TYR A O 1
ATOM 1142 N N . PRO A 1 140 ? 11.696 4.163 -7.560 1.00 97.25 140 PRO A N 1
ATOM 1143 C CA . PRO A 1 140 ? 12.262 4.066 -8.897 1.00 97.25 140 PRO A CA 1
ATOM 1144 C C . PRO A 1 140 ? 11.231 3.702 -9.973 1.00 97.25 140 PRO A C 1
ATOM 1146 O O . PRO A 1 140 ? 11.471 3.986 -11.143 1.00 97.25 140 PRO A O 1
ATOM 1149 N N . TRP A 1 141 ? 10.068 3.165 -9.591 1.00 98.19 141 TRP A N 1
ATOM 1150 C CA . TRP A 1 141 ? 8.892 2.989 -10.453 1.00 98.19 141 TRP A CA 1
ATOM 1151 C C . TRP A 1 141 ? 8.031 4.264 -10.607 1.00 98.19 141 TRP A C 1
ATOM 1153 O O . TRP A 1 141 ? 6.905 4.195 -11.097 1.00 98.19 141 TRP A O 1
ATOM 1163 N N . GLY A 1 142 ? 8.545 5.425 -10.195 1.00 97.69 142 GLY A N 1
ATOM 1164 C CA . GLY A 1 142 ? 7.897 6.731 -10.303 1.00 97.69 142 GLY A CA 1
ATOM 1165 C C . GLY A 1 142 ? 8.185 7.495 -11.611 1.00 97.69 142 GLY A C 1
ATOM 1166 O O . GLY A 1 142 ? 8.927 7.007 -12.480 1.00 97.69 142 GLY A O 1
ATOM 1167 N N . PRO A 1 143 ? 7.621 8.714 -11.770 1.00 97.25 143 PRO A N 1
ATOM 1168 C CA . PRO A 1 143 ? 7.715 9.531 -12.983 1.00 97.25 143 PRO A CA 1
ATOM 1169 C C . PRO A 1 143 ? 9.117 10.052 -13.314 1.00 97.25 143 PRO A C 1
ATOM 1171 O O . PRO A 1 143 ? 9.363 10.477 -14.439 1.00 97.25 143 PRO A O 1
ATOM 1174 N N . GLN A 1 144 ? 10.046 10.036 -12.360 1.00 95.50 144 GLN A N 1
ATOM 1175 C CA . GLN A 1 144 ? 11.442 10.400 -12.597 1.00 95.50 144 GLN A CA 1
ATOM 1176 C C . GLN A 1 144 ? 12.171 9.396 -13.500 1.00 95.50 144 GLN A C 1
ATOM 1178 O O . GLN A 1 144 ? 13.181 9.743 -14.107 1.00 95.50 144 GLN A O 1
ATOM 1183 N N . ASN A 1 145 ? 11.649 8.170 -13.602 1.00 97.31 145 ASN A N 1
ATOM 1184 C CA . ASN A 1 145 ? 12.235 7.095 -14.395 1.00 97.31 145 ASN A CA 1
ATOM 1185 C C . ASN A 1 145 ? 11.279 6.516 -15.442 1.00 97.31 145 ASN A C 1
ATOM 1187 O O . ASN A 1 145 ? 11.759 5.886 -16.381 1.00 97.31 145 ASN A O 1
ATOM 1191 N N . ASN A 1 146 ? 9.961 6.677 -15.284 1.00 97.94 146 ASN A N 1
ATOM 1192 C CA . ASN A 1 146 ? 8.959 5.986 -16.098 1.00 97.94 146 ASN A CA 1
ATOM 1193 C C . ASN A 1 146 ? 7.780 6.901 -16.453 1.00 97.94 146 ASN A C 1
ATOM 1195 O O . ASN A 1 146 ? 7.480 7.875 -15.772 1.00 97.94 146 ASN A O 1
ATOM 1199 N N . THR A 1 147 ? 7.064 6.563 -17.513 1.00 98.06 147 THR A N 1
ATOM 1200 C CA . THR A 1 147 ? 5.811 7.208 -17.921 1.00 98.06 147 THR A CA 1
ATOM 1201 C C . THR A 1 147 ? 4.595 6.512 -17.301 1.00 98.06 147 THR A C 1
ATOM 1203 O O . THR A 1 147 ? 4.681 5.403 -16.768 1.00 98.06 147 THR A O 1
ATOM 1206 N N . LYS A 1 148 ? 3.426 7.159 -17.389 1.00 98.25 148 LYS A N 1
ATOM 1207 C CA . LYS A 1 148 ? 2.143 6.591 -16.934 1.00 98.25 148 LYS A CA 1
ATOM 1208 C C . LYS A 1 148 ? 1.781 5.337 -17.720 1.00 98.25 148 LYS A C 1
ATOM 1210 O O . LYS A 1 148 ? 1.334 4.345 -17.152 1.00 98.25 148 LYS A O 1
ATOM 1215 N N . GLU A 1 149 ? 2.016 5.377 -19.024 1.00 98.69 149 GLU A N 1
ATOM 1216 C CA . GLU A 1 149 ? 1.732 4.294 -19.956 1.00 98.69 149 GLU A CA 1
ATOM 1217 C C . GLU A 1 149 ? 2.615 3.075 -19.666 1.00 98.69 149 GLU A C 1
ATOM 1219 O O . GLU A 1 149 ? 2.132 1.944 -19.689 1.00 98.69 149 GLU A O 1
ATOM 1224 N N . GLU A 1 150 ? 3.884 3.301 -19.318 1.00 98.75 150 GLU A N 1
ATOM 1225 C CA . GLU A 1 150 ? 4.808 2.240 -18.907 1.00 98.75 150 GLU A CA 1
ATOM 1226 C C . GLU A 1 150 ? 4.393 1.597 -17.579 1.00 98.75 150 GLU A C 1
ATOM 1228 O O . GLU A 1 150 ? 4.436 0.373 -17.458 1.00 98.75 150 GLU A O 1
ATOM 1233 N N . TYR A 1 151 ? 3.911 2.385 -16.612 1.00 98.88 151 TYR A N 1
ATOM 1234 C CA . TYR A 1 151 ? 3.332 1.836 -15.384 1.00 98.88 151 TYR A CA 1
ATOM 1235 C C . TYR A 1 151 ? 2.097 0.977 -15.657 1.00 98.88 151 TYR A C 1
ATOM 1237 O O . TYR A 1 151 ? 1.997 -0.142 -15.151 1.00 98.88 151 TYR A O 1
ATOM 1245 N N . ILE A 1 152 ? 1.172 1.467 -16.489 1.00 98.94 152 ILE A N 1
ATOM 1246 C CA . ILE A 1 152 ? -0.029 0.714 -16.871 1.00 98.94 152 ILE A CA 1
ATOM 1247 C C . ILE A 1 152 ? 0.360 -0.603 -17.554 1.00 98.94 152 ILE A 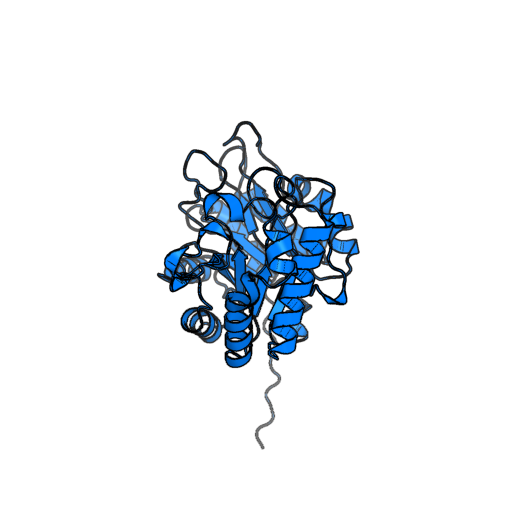C 1
ATOM 1249 O O . ILE A 1 152 ? -0.221 -1.644 -17.243 1.00 98.94 152 ILE A O 1
ATOM 1253 N N . ALA A 1 153 ? 1.346 -0.580 -18.456 1.00 98.94 153 ALA A N 1
ATOM 1254 C CA . ALA A 1 153 ? 1.825 -1.774 -19.143 1.00 98.94 153 ALA A CA 1
ATOM 1255 C C . ALA A 1 153 ? 2.439 -2.792 -18.166 1.00 98.94 153 ALA A C 1
ATOM 1257 O O . ALA A 1 153 ? 2.051 -3.961 -18.187 1.00 98.94 153 ALA A O 1
ATOM 1258 N N . ALA A 1 154 ? 3.320 -2.348 -17.262 1.00 98.94 154 ALA A N 1
ATOM 1259 C CA . ALA A 1 154 ? 3.948 -3.206 -16.256 1.00 98.94 154 ALA A CA 1
ATOM 1260 C C . ALA A 1 154 ? 2.923 -3.814 -15.284 1.00 98.94 154 ALA A C 1
ATOM 1262 O O . ALA A 1 154 ? 2.983 -5.009 -14.980 1.00 98.94 154 ALA A O 1
ATOM 1263 N N . TRP A 1 155 ? 1.945 -3.018 -14.835 1.00 98.94 155 TRP A N 1
ATOM 1264 C CA . TRP A 1 155 ? 0.841 -3.491 -13.998 1.00 98.94 155 TRP A CA 1
ATOM 1265 C C . TRP A 1 155 ? 0.048 -4.592 -14.697 1.00 98.94 155 TRP A C 1
ATOM 1267 O O . TRP A 1 155 ? -0.107 -5.688 -14.156 1.00 98.94 155 TRP A O 1
ATOM 1277 N N . ARG A 1 156 ? -0.454 -4.317 -15.909 1.00 98.94 156 ARG A N 1
ATOM 1278 C CA . ARG A 1 156 ? -1.291 -5.266 -16.655 1.00 98.94 156 ARG A CA 1
ATOM 1279 C C . ARG A 1 156 ? -0.552 -6.565 -16.934 1.00 98.94 156 ARG A C 1
ATOM 1281 O O . ARG A 1 156 ? -1.099 -7.634 -16.673 1.00 98.94 156 ARG A O 1
ATOM 1288 N N . HIS A 1 157 ? 0.698 -6.466 -17.380 1.00 98.94 157 HIS A N 1
ATOM 1289 C CA . HIS A 1 157 ? 1.553 -7.622 -17.625 1.00 98.94 157 HIS A CA 1
ATOM 1290 C C . HIS A 1 157 ? 1.692 -8.493 -16.373 1.00 98.94 157 HIS A C 1
ATOM 1292 O O . HIS A 1 157 ? 1.396 -9.686 -16.416 1.00 98.94 157 HIS A O 1
ATOM 1298 N N . THR A 1 158 ? 2.021 -7.883 -15.233 1.00 98.94 158 THR A N 1
ATOM 1299 C CA . THR A 1 158 ? 2.166 -8.577 -13.945 1.00 98.94 158 THR A CA 1
ATOM 1300 C C . THR A 1 158 ? 0.878 -9.301 -13.537 1.00 98.94 158 THR A C 1
ATOM 1302 O O . THR A 1 158 ? 0.906 -10.491 -13.216 1.00 98.94 158 THR A O 1
ATOM 1305 N N . VAL A 1 159 ? -0.274 -8.625 -13.607 1.00 98.94 159 VAL A N 1
ATOM 1306 C CA . VAL A 1 159 ? -1.581 -9.239 -13.318 1.00 98.94 159 VAL A CA 1
ATOM 1307 C C . VAL A 1 159 ? -1.859 -10.422 -14.250 1.00 98.94 159 VAL A C 1
ATOM 1309 O O . VAL A 1 159 ? -2.327 -11.474 -13.804 1.00 98.94 159 VAL A O 1
ATOM 1312 N N . ASP A 1 160 ? -1.558 -10.279 -15.540 1.00 98.94 160 ASP A N 1
ATOM 1313 C CA . ASP A 1 160 ? -1.802 -11.321 -16.534 1.00 98.94 160 ASP A CA 1
ATOM 1314 C C . ASP A 1 160 ? -0.891 -12.540 -16.333 1.00 98.94 160 ASP A C 1
ATOM 1316 O O . ASP A 1 160 ? -1.362 -13.669 -16.498 1.00 98.94 160 ASP A O 1
ATOM 1320 N N . ARG A 1 161 ? 0.362 -12.367 -15.882 1.00 98.88 161 ARG A N 1
ATOM 1321 C CA . ARG A 1 161 ? 1.229 -13.489 -15.462 1.00 98.88 161 ARG A CA 1
ATOM 1322 C C . ARG A 1 161 ? 0.597 -14.290 -14.320 1.00 98.88 161 ARG A C 1
ATOM 1324 O O . ARG A 1 161 ? 0.481 -15.513 -14.410 1.00 98.88 161 ARG A O 1
ATOM 1331 N N . PHE A 1 162 ? 0.105 -13.610 -13.284 1.00 98.88 162 PHE A N 1
ATOM 1332 C CA . PHE A 1 162 ? -0.580 -14.253 -12.155 1.00 98.88 162 PHE A CA 1
ATOM 1333 C C . PHE A 1 162 ? -1.850 -14.995 -12.579 1.00 98.88 162 PHE A C 1
ATOM 1335 O O . PHE A 1 162 ? -2.079 -16.133 -12.159 1.00 98.88 162 PHE A O 1
ATOM 1342 N N . ARG A 1 163 ? -2.659 -14.390 -13.454 1.00 98.75 163 ARG A N 1
ATOM 1343 C CA . ARG A 1 163 ? -3.853 -15.039 -14.017 1.00 98.75 163 ARG A CA 1
ATOM 1344 C C . ARG A 1 163 ? -3.503 -16.292 -14.808 1.00 98.75 163 ARG A C 1
ATOM 1346 O O . ARG A 1 163 ? -4.145 -17.319 -14.606 1.00 98.75 163 ARG A O 1
ATOM 1353 N N . ARG A 1 164 ? -2.473 -16.234 -15.659 1.00 98.62 164 ARG A N 1
ATOM 1354 C CA . ARG A 1 164 ? -1.987 -17.387 -16.439 1.00 98.62 164 ARG A CA 1
ATOM 1355 C C . ARG A 1 164 ? -1.501 -18.528 -15.549 1.00 98.62 164 ARG A C 1
ATOM 1357 O O . ARG A 1 164 ? -1.721 -19.685 -15.889 1.00 98.62 164 ARG A O 1
ATOM 1364 N N . ALA A 1 165 ? -0.896 -18.217 -14.404 1.00 98.62 165 ALA A N 1
ATOM 1365 C CA . ALA A 1 165 ? -0.485 -19.218 -13.419 1.00 98.62 165 ALA A CA 1
ATOM 1366 C C . ALA A 1 165 ? -1.652 -19.803 -12.595 1.00 98.62 165 ALA A C 1
ATOM 1368 O O . ALA A 1 165 ? -1.431 -20.704 -11.789 1.00 98.62 165 ALA A O 1
ATOM 1369 N N . GLY A 1 166 ? -2.882 -19.302 -12.762 1.00 98.50 166 GLY A N 1
ATOM 1370 C CA . GLY A 1 166 ? -4.053 -19.754 -12.009 1.00 98.50 166 GLY A CA 1
ATOM 1371 C C . GLY A 1 166 ? -4.186 -19.143 -10.610 1.00 98.50 166 GLY A C 1
ATOM 1372 O O . GLY A 1 166 ? -5.001 -19.617 -9.818 1.00 98.50 166 GLY A O 1
ATOM 1373 N N . ALA A 1 167 ? -3.446 -18.072 -10.296 1.00 98.38 167 ALA A N 1
ATOM 1374 C CA . ALA A 1 167 ? -3.463 -17.396 -8.995 1.00 98.38 167 ALA A CA 1
ATOM 1375 C C . ALA A 1 167 ? -4.728 -16.527 -8.793 1.00 98.38 167 ALA A C 1
ATOM 1377 O O . ALA A 1 167 ? -4.673 -15.321 -8.563 1.00 98.38 167 ALA A O 1
ATOM 1378 N N . SER A 1 168 ? -5.905 -17.148 -8.882 1.00 96.12 168 SER A N 1
ATOM 1379 C CA . SER A 1 168 ? -7.221 -16.487 -8.858 1.00 96.12 168 SER A CA 1
ATOM 1380 C C . SER A 1 168 ? -7.614 -15.873 -7.504 1.00 96.12 168 SER A C 1
ATOM 1382 O O . SER A 1 168 ? -8.582 -15.112 -7.411 1.00 96.12 168 SER A O 1
ATOM 1384 N N . LYS A 1 169 ? -6.877 -16.209 -6.440 1.00 98.00 169 LYS A N 1
ATOM 1385 C CA . LYS A 1 169 ? -7.115 -15.747 -5.064 1.00 98.00 169 LYS A CA 1
ATOM 1386 C C . LYS A 1 169 ? -6.429 -14.418 -4.746 1.00 98.00 169 LYS A C 1
ATOM 1388 O O . LYS A 1 169 ? -6.734 -13.829 -3.713 1.00 98.00 169 LYS A O 1
ATOM 1393 N N . VAL A 1 170 ? -5.565 -13.926 -5.635 1.00 98.69 170 VAL A N 1
ATOM 1394 C CA . VAL A 1 170 ? -4.943 -12.605 -5.495 1.00 98.69 170 VAL A CA 1
ATOM 1395 C C . VAL A 1 170 ? -5.992 -11.507 -5.682 1.00 98.69 170 VAL A C 1
ATOM 1397 O O . VAL A 1 170 ? -6.821 -11.563 -6.599 1.00 98.69 170 VAL A O 1
ATOM 1400 N N . ILE A 1 171 ? -5.963 -10.524 -4.782 1.00 98.81 171 ILE A N 1
ATOM 1401 C CA . ILE A 1 171 ? -6.800 -9.322 -4.812 1.00 98.81 171 ILE A CA 1
ATOM 1402 C C . ILE A 1 171 ? -5.891 -8.121 -5.091 1.00 98.81 171 ILE A C 1
ATOM 1404 O O . ILE A 1 171 ? -5.024 -7.797 -4.282 1.00 98.81 171 ILE A O 1
ATOM 1408 N N . TRP A 1 172 ? -6.070 -7.464 -6.234 1.00 98.88 172 TRP A N 1
ATOM 1409 C CA . TRP A 1 172 ? -5.158 -6.427 -6.724 1.00 98.88 172 TRP A CA 1
ATOM 1410 C C . TRP A 1 172 ? -5.500 -5.038 -6.182 1.00 98.88 172 TRP A C 1
ATOM 1412 O O . TRP A 1 172 ? -6.609 -4.538 -6.394 1.00 98.88 172 TRP A O 1
ATOM 1422 N N . VAL A 1 173 ? -4.535 -4.402 -5.512 1.00 98.94 173 VAL A N 1
ATOM 1423 C CA . VAL A 1 173 ? -4.712 -3.112 -4.824 1.00 98.94 173 VAL A CA 1
ATOM 1424 C C . VAL A 1 173 ? -3.890 -2.019 -5.504 1.00 98.94 173 VAL A C 1
ATOM 1426 O O . VAL A 1 173 ? -2.677 -1.943 -5.319 1.00 98.94 173 VAL A O 1
ATOM 1429 N N . TRP A 1 174 ? -4.542 -1.155 -6.279 1.00 98.94 174 TRP A N 1
ATOM 1430 C CA . TRP A 1 174 ? -3.902 -0.013 -6.937 1.00 98.94 174 TRP A CA 1
ATOM 1431 C C . TRP A 1 174 ? -3.857 1.186 -5.990 1.00 98.94 174 TRP A C 1
ATOM 1433 O O . TRP A 1 174 ? -4.896 1.626 -5.503 1.00 98.94 174 TRP A O 1
ATOM 1443 N N . SER A 1 175 ? -2.660 1.702 -5.701 1.00 98.81 175 SER A N 1
ATOM 1444 C CA . SER A 1 175 ? -2.436 2.600 -4.561 1.00 98.81 175 SER A CA 1
ATOM 1445 C C . SER A 1 175 ? -1.642 3.855 -4.936 1.00 98.81 175 SER A C 1
ATOM 1447 O O . SER A 1 175 ? -0.433 3.862 -4.714 1.00 98.81 175 SER A O 1
ATOM 1449 N N . PRO A 1 176 ? -2.262 4.912 -5.482 1.00 98.56 176 PRO A N 1
ATOM 1450 C CA . PRO A 1 176 ? -1.591 6.196 -5.695 1.00 98.56 176 PRO A CA 1
ATOM 1451 C C . PRO A 1 176 ? -1.219 6.934 -4.396 1.00 98.56 176 PRO A C 1
ATOM 1453 O O . PRO A 1 176 ? -1.797 6.692 -3.337 1.00 98.56 176 PRO A O 1
ATOM 1456 N N . HIS A 1 177 ? -0.296 7.894 -4.508 1.00 97.69 177 HIS A N 1
ATOM 1457 C CA . HIS A 1 177 ? 0.036 8.884 -3.481 1.00 97.69 177 HIS A CA 1
ATOM 1458 C C . HIS A 1 177 ? -0.772 10.172 -3.697 1.00 97.69 177 HIS A C 1
ATOM 1460 O O . HIS A 1 177 ? -0.462 10.986 -4.569 1.00 97.69 177 HIS A O 1
ATOM 1466 N N . VAL A 1 178 ? -1.802 10.416 -2.891 1.00 95.19 178 VAL A N 1
ATOM 1467 C CA . VAL A 1 178 ? -2.787 11.483 -3.165 1.00 95.19 178 VAL A CA 1
ATOM 1468 C C . VAL A 1 178 ? -2.290 12.926 -2.993 1.00 95.19 178 VAL A C 1
ATOM 1470 O O . VAL A 1 178 ? -2.986 13.855 -3.409 1.00 95.19 178 VAL A O 1
ATOM 1473 N N . ALA A 1 179 ? -1.102 13.140 -2.414 1.00 93.31 179 ALA A N 1
ATOM 1474 C CA . ALA A 1 179 ? -0.503 14.478 -2.334 1.00 93.31 179 ALA A CA 1
ATOM 1475 C C . ALA A 1 179 ? 0.090 14.972 -3.668 1.00 93.31 179 ALA A C 1
ATOM 1477 O O . ALA A 1 179 ? 0.296 16.173 -3.828 1.00 93.31 179 ALA A O 1
ATOM 1478 N N . TYR A 1 180 ? 0.354 14.072 -4.621 1.00 95.06 180 TYR A N 1
ATOM 1479 C CA . TYR A 1 180 ? 0.846 14.428 -5.952 1.00 95.06 180 TYR A CA 1
ATOM 1480 C C . TYR A 1 180 ? -0.285 14.265 -6.965 1.00 95.06 180 TYR A C 1
ATOM 1482 O O . TYR A 1 180 ? -0.986 13.262 -6.938 1.00 95.06 180 TYR A O 1
ATOM 1490 N N . GLU A 1 181 ? -0.481 15.244 -7.846 1.00 91.88 181 GLU A N 1
ATOM 1491 C CA . GLU A 1 181 ? -1.572 15.261 -8.833 1.00 91.88 181 GLU A CA 1
ATOM 1492 C C . GLU A 1 181 ? -1.386 14.221 -9.963 1.00 91.88 181 GLU A C 1
ATOM 1494 O O . GLU A 1 181 ? -0.360 13.548 -10.057 1.00 91.88 181 GLU A O 1
ATOM 1499 N N . TYR A 1 182 ? -2.382 14.109 -10.852 1.00 94.81 182 TYR A N 1
ATOM 1500 C CA . TYR A 1 182 ? -2.369 13.268 -12.069 1.00 94.81 182 TYR A CA 1
ATOM 1501 C C . TYR A 1 182 ? -2.221 11.758 -11.850 1.00 94.81 182 TYR A C 1
ATOM 1503 O O . TYR A 1 182 ? -1.905 11.010 -12.781 1.00 94.81 182 TYR A O 1
ATOM 1511 N N . TRP A 1 183 ? -2.436 11.301 -10.624 1.00 96.56 183 TRP A N 1
ATOM 1512 C CA . TRP A 1 183 ? -2.368 9.897 -10.248 1.00 96.56 183 TRP A CA 1
ATOM 1513 C C . TRP A 1 183 ? -3.406 9.031 -10.971 1.00 96.56 183 TRP A C 1
ATOM 1515 O O . TRP A 1 183 ? -3.163 7.865 -11.253 1.00 96.56 183 TRP A O 1
ATOM 1525 N N . ASP A 1 184 ? -4.544 9.609 -11.340 1.00 96.94 184 ASP A N 1
ATOM 1526 C CA . ASP A 1 184 ? -5.614 8.981 -12.110 1.00 96.94 184 ASP A CA 1
ATOM 1527 C C . ASP A 1 184 ? -5.160 8.512 -13.499 1.00 96.94 184 ASP A C 1
ATOM 1529 O O . ASP A 1 184 ? -5.691 7.533 -14.020 1.00 96.94 184 ASP A O 1
ATOM 1533 N N . LEU A 1 185 ? -4.136 9.154 -14.069 1.00 98.19 185 LEU A N 1
ATOM 1534 C CA . LEU A 1 185 ? -3.557 8.755 -15.352 1.00 98.19 185 LEU A CA 1
ATOM 1535 C C . LEU A 1 185 ? -2.747 7.452 -15.274 1.00 98.19 185 LEU A C 1
ATOM 1537 O O . LEU A 1 185 ? -2.413 6.899 -16.313 1.00 98.19 185 LEU A O 1
ATOM 1541 N N . TYR A 1 186 ? -2.439 6.955 -14.073 1.00 98.69 186 TYR A N 1
ATOM 1542 C CA . TYR A 1 186 ? -1.766 5.669 -13.858 1.00 98.69 186 TYR A CA 1
ATOM 1543 C C . TYR A 1 186 ? -2.750 4.497 -13.721 1.00 98.69 186 TYR A C 1
ATOM 1545 O O . TYR A 1 186 ? -2.329 3.371 -13.449 1.00 98.69 186 TYR A O 1
ATOM 1553 N N . TYR A 1 187 ? -4.062 4.735 -13.837 1.00 98.81 187 TYR A N 1
ATOM 1554 C CA . TYR A 1 187 ? -5.062 3.701 -13.588 1.00 98.81 187 TYR A CA 1
ATOM 1555 C C . TYR A 1 187 ? -5.050 2.624 -14.689 1.00 98.81 187 TYR A C 1
ATOM 1557 O O . TYR A 1 187 ? -5.305 2.931 -15.855 1.00 98.81 187 TYR A O 1
ATOM 1565 N N . PRO A 1 188 ? -4.812 1.342 -14.353 1.00 98.75 188 PRO A N 1
ATOM 1566 C CA . PRO A 1 188 ? -4.636 0.291 -15.353 1.00 98.75 188 PRO A CA 1
ATOM 1567 C C . PRO A 1 188 ? -5.962 -0.261 -15.900 1.00 98.75 188 PRO A C 1
ATOM 1569 O O . PRO A 1 188 ? -5.946 -1.092 -16.809 1.00 98.75 188 PRO A O 1
ATOM 1572 N N . GLY A 1 189 ? -7.108 0.218 -15.411 1.00 98.69 189 GLY A N 1
ATOM 1573 C CA . GLY A 1 189 ? -8.447 -0.173 -15.856 1.00 98.69 189 GLY A CA 1
ATOM 1574 C C . GLY A 1 189 ? -9.152 -1.137 -14.900 1.00 98.69 189 GLY A C 1
ATOM 1575 O O . GLY A 1 189 ? -8.511 -1.919 -14.197 1.00 98.69 189 GLY A O 1
ATOM 1576 N N . ASP A 1 190 ? -10.487 -1.096 -14.907 1.00 98.50 190 ASP A N 1
ATOM 1577 C CA . ASP A 1 190 ? -11.351 -1.789 -13.940 1.00 98.50 190 ASP A CA 1
ATOM 1578 C C . ASP A 1 190 ? -11.143 -3.301 -13.895 1.00 98.50 190 ASP A C 1
ATOM 1580 O O . ASP A 1 190 ? -11.314 -3.910 -12.839 1.00 98.50 190 ASP A O 1
ATOM 1584 N N . GLU A 1 191 ? -10.782 -3.911 -15.022 1.00 98.38 191 GLU A N 1
ATOM 1585 C CA . GLU A 1 191 ? -10.523 -5.346 -15.100 1.00 98.38 191 GLU A CA 1
ATOM 1586 C C . GLU A 1 191 ? -9.256 -5.740 -14.345 1.00 98.38 191 GLU A C 1
ATOM 1588 O O . GLU A 1 191 ? -9.138 -6.887 -13.944 1.00 98.38 191 GLU A O 1
ATOM 1593 N N . TYR A 1 192 ? -8.314 -4.823 -14.127 1.00 98.81 192 TYR A N 1
ATOM 1594 C CA . TYR A 1 192 ? -7.000 -5.087 -13.537 1.00 98.81 192 TYR A CA 1
ATOM 1595 C C . TYR A 1 192 ? -6.881 -4.651 -12.072 1.00 98.81 192 TYR A C 1
ATOM 1597 O O . TYR A 1 192 ? -5.813 -4.809 -11.479 1.00 98.81 192 TYR A O 1
ATOM 1605 N N . VAL A 1 193 ? -7.950 -4.097 -11.494 1.00 98.88 193 VAL A N 1
ATOM 1606 C CA . VAL A 1 193 ? -7.959 -3.538 -10.138 1.00 98.88 193 VAL A CA 1
ATOM 1607 C C . VAL A 1 193 ? -9.169 -4.038 -9.368 1.00 98.88 193 VAL A C 1
ATOM 1609 O O . VAL A 1 193 ? -10.310 -3.895 -9.810 1.00 98.88 193 VAL A O 1
ATOM 1612 N N . ASP A 1 194 ? -8.926 -4.551 -8.169 1.00 98.75 194 ASP A N 1
ATOM 1613 C CA . ASP A 1 194 ? -9.984 -4.934 -7.237 1.00 98.75 194 ASP A CA 1
ATOM 1614 C C . ASP A 1 194 ? -10.255 -3.843 -6.204 1.00 98.75 194 ASP A C 1
ATOM 1616 O O . ASP A 1 194 ? -11.407 -3.598 -5.858 1.00 98.75 194 ASP A O 1
ATOM 1620 N N . TRP A 1 195 ? -9.198 -3.167 -5.750 1.00 98.88 195 TRP A N 1
ATOM 1621 C CA . TRP A 1 195 ? -9.248 -2.121 -4.733 1.00 98.88 195 TRP A CA 1
ATOM 1622 C C . TRP A 1 195 ? -8.446 -0.897 -5.155 1.00 98.88 195 TRP A C 1
ATOM 1624 O O . TRP A 1 195 ? -7.360 -1.020 -5.721 1.00 98.88 195 TRP A O 1
ATOM 1634 N N . VAL A 1 196 ? -8.958 0.282 -4.811 1.00 98.81 196 VAL A N 1
ATOM 1635 C CA . VAL A 1 196 ? -8.186 1.529 -4.827 1.00 98.81 196 VAL A CA 1
ATOM 1636 C C . VAL A 1 196 ? -7.644 1.764 -3.420 1.00 98.81 196 VAL A C 1
ATOM 1638 O O . VAL A 1 196 ? -8.325 1.479 -2.438 1.00 98.81 196 VAL A O 1
ATOM 1641 N N . ALA A 1 197 ? -6.430 2.283 -3.289 1.00 98.75 197 ALA A N 1
ATOM 1642 C CA . ALA A 1 197 ? -5.841 2.587 -1.995 1.00 98.75 197 ALA A CA 1
ATOM 1643 C C . ALA A 1 197 ? -5.043 3.891 -1.989 1.00 98.75 197 ALA A C 1
ATOM 1645 O O . ALA A 1 197 ? -4.763 4.468 -3.031 1.00 98.75 197 ALA A O 1
ATOM 1646 N N . THR A 1 198 ? -4.695 4.371 -0.801 1.00 98.69 198 THR A N 1
ATOM 1647 C CA . THR A 1 198 ? -3.736 5.468 -0.603 1.00 98.69 198 THR A CA 1
ATOM 1648 C C . THR A 1 198 ? -3.190 5.426 0.819 1.00 98.69 198 THR A C 1
ATOM 1650 O O . THR A 1 198 ? -3.841 4.885 1.719 1.00 98.69 198 THR A O 1
ATOM 1653 N N . GLY A 1 199 ? -2.021 6.028 1.030 1.00 97.81 199 GLY A N 1
ATOM 1654 C CA . GLY A 1 199 ? -1.554 6.424 2.354 1.00 97.81 199 GLY A CA 1
ATOM 1655 C C . GLY A 1 199 ? -2.220 7.717 2.840 1.00 97.81 199 GLY A C 1
ATOM 1656 O O . GLY A 1 199 ? -2.632 8.564 2.042 1.00 97.81 199 GLY A O 1
ATOM 1657 N N . VAL A 1 200 ? -2.347 7.848 4.159 1.00 97.75 200 VAL A N 1
ATOM 1658 C CA . VAL A 1 200 ? -2.848 9.004 4.910 1.00 97.75 200 VAL A CA 1
ATOM 1659 C C . VAL A 1 200 ? -1.998 9.139 6.175 1.00 97.75 200 VAL A C 1
ATOM 1661 O O . VAL A 1 200 ? -2.364 8.672 7.257 1.00 97.75 200 VAL A O 1
ATOM 1664 N N . LEU A 1 201 ? -0.836 9.772 6.020 1.00 97.12 201 LEU A N 1
ATOM 1665 C CA . LEU A 1 201 ? 0.143 9.973 7.084 1.00 97.12 201 LEU A CA 1
ATOM 1666 C C . LEU A 1 201 ? 0.272 11.465 7.416 1.00 97.12 201 LEU A C 1
ATOM 1668 O O . LEU A 1 201 ? 0.686 12.270 6.583 1.00 97.12 201 LEU A O 1
ATOM 1672 N N . ASN A 1 202 ? -0.088 11.852 8.641 1.00 97.62 202 ASN A N 1
ATOM 1673 C CA . ASN A 1 202 ? 0.144 13.203 9.153 1.00 97.62 202 ASN A CA 1
ATOM 1674 C C . ASN A 1 202 ? 1.508 13.270 9.849 1.00 97.62 202 ASN A C 1
ATOM 1676 O O . ASN A 1 202 ? 1.652 12.875 11.006 1.00 97.62 202 ASN A O 1
ATOM 1680 N N . TYR A 1 203 ? 2.501 13.805 9.146 1.00 96.56 203 TYR A N 1
ATOM 1681 C CA . TYR A 1 203 ? 3.857 13.983 9.666 1.00 96.56 203 TYR A CA 1
ATOM 1682 C C . TYR A 1 203 ? 3.970 15.152 10.665 1.00 96.56 203 TYR A C 1
ATOM 1684 O O . TYR A 1 203 ? 4.957 15.252 11.391 1.00 96.56 203 TYR A O 1
ATOM 1692 N N . GLY A 1 204 ? 2.992 16.061 10.741 1.00 96.25 204 GLY A N 1
ATOM 1693 C CA . GLY A 1 204 ? 3.156 17.287 11.526 1.00 96.25 204 GLY A CA 1
ATOM 1694 C C . GLY A 1 204 ? 4.324 18.150 11.011 1.00 96.25 204 GLY A C 1
ATOM 1695 O O . GLY A 1 204 ? 4.806 17.945 9.897 1.00 96.25 204 GLY A O 1
ATOM 1696 N N . PRO A 1 205 ? 4.818 19.127 11.787 1.00 95.75 205 PRO A N 1
ATOM 1697 C CA . PRO A 1 205 ? 5.924 20.009 11.397 1.00 95.75 205 PRO A CA 1
ATOM 1698 C C . PRO A 1 205 ? 7.324 19.372 11.534 1.00 95.75 205 PRO A C 1
ATOM 1700 O O . PRO A 1 205 ? 8.300 20.084 11.755 1.00 95.75 205 PRO A O 1
ATOM 1703 N N . ILE A 1 206 ? 7.454 18.042 11.440 1.00 94.00 206 ILE A N 1
ATOM 1704 C CA . ILE A 1 206 ? 8.753 17.349 11.561 1.00 94.00 206 ILE A CA 1
ATOM 1705 C C . ILE A 1 206 ? 9.728 17.671 10.416 1.00 94.00 206 ILE A C 1
ATOM 1707 O O . ILE A 1 206 ? 10.945 17.608 10.582 1.00 94.00 206 ILE A O 1
ATOM 1711 N N . ALA A 1 207 ? 9.200 18.007 9.243 1.00 90.62 207 ALA A N 1
ATOM 1712 C CA . ALA A 1 207 ? 9.979 18.289 8.049 1.00 90.62 207 ALA A CA 1
ATOM 1713 C C . ALA A 1 207 ? 9.516 19.599 7.410 1.00 90.62 207 ALA A C 1
ATOM 1715 O O . ALA A 1 207 ? 8.353 19.972 7.526 1.00 90.62 207 ALA A O 1
ATOM 1716 N N . GLN A 1 208 ? 10.413 20.275 6.686 1.00 91.38 208 GLN A N 1
ATOM 1717 C CA . GLN A 1 208 ? 10.129 21.574 6.056 1.00 91.38 208 GLN A CA 1
ATOM 1718 C C . GLN A 1 208 ? 8.985 21.527 5.030 1.00 91.38 208 GLN A C 1
ATOM 1720 O O . GLN A 1 208 ? 8.334 22.538 4.791 1.00 91.38 208 GLN A O 1
ATOM 1725 N N . TRP A 1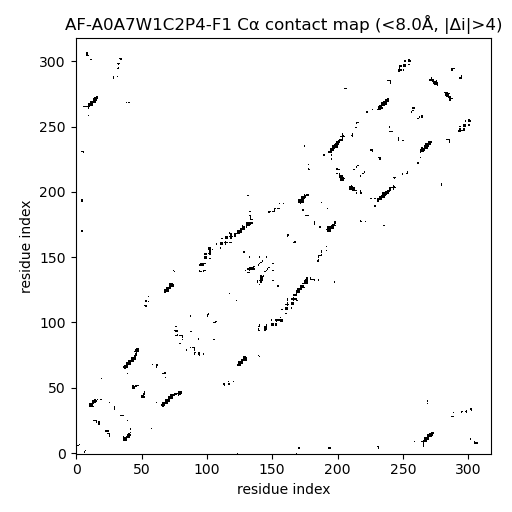 209 ? 8.746 20.364 4.422 1.00 90.31 209 TRP A N 1
ATOM 1726 C CA . TRP A 1 209 ? 7.664 20.133 3.462 1.00 90.31 209 TRP A CA 1
ATOM 1727 C C . TRP A 1 209 ? 6.328 19.758 4.126 1.00 90.31 209 TRP A C 1
ATOM 1729 O O . TRP A 1 209 ? 5.327 19.604 3.428 1.00 90.31 209 TRP A O 1
ATOM 1739 N N . SER A 1 210 ? 6.290 19.606 5.454 1.00 94.69 210 SER A N 1
ATOM 1740 C CA . SER A 1 210 ? 5.109 19.171 6.200 1.00 94.69 210 SER A CA 1
ATOM 1741 C C . SER A 1 210 ? 4.667 20.198 7.242 1.00 94.69 210 SER A C 1
ATOM 1743 O O . SER A 1 210 ? 5.430 21.033 7.720 1.00 94.69 210 SER A O 1
ATOM 1745 N N . GLN A 1 211 ? 3.398 20.107 7.620 1.00 96.06 211 GLN A N 1
ATOM 1746 C CA . GLN A 1 211 ? 2.791 20.816 8.738 1.00 96.06 211 GLN A CA 1
ATOM 1747 C C . GLN A 1 211 ? 1.753 19.899 9.389 1.00 96.06 211 GLN A C 1
ATOM 1749 O O . GLN A 1 211 ? 1.599 18.744 8.994 1.00 96.06 211 GLN A O 1
ATOM 1754 N N . TRP A 1 212 ? 1.048 20.385 10.409 1.00 97.75 212 TRP A N 1
ATOM 1755 C CA . TRP A 1 212 ? -0.080 19.638 10.953 1.00 97.75 212 TRP A CA 1
ATOM 1756 C C . TRP A 1 212 ? -1.248 19.643 9.966 1.00 97.75 212 TRP A C 1
ATOM 1758 O O . TRP A 1 212 ? -1.860 20.685 9.726 1.00 97.75 212 TRP A O 1
ATOM 1768 N N . TRP A 1 213 ? -1.571 18.474 9.419 1.00 96.31 213 TRP A N 1
ATOM 1769 C CA . TRP A 1 213 ? -2.673 18.304 8.479 1.00 96.31 213 TRP A CA 1
ATOM 1770 C C . TRP A 1 213 ? -3.773 17.453 9.098 1.00 96.31 213 TRP A C 1
ATOM 1772 O O . TRP A 1 213 ? -3.524 16.364 9.611 1.00 96.31 213 TRP A O 1
ATOM 1782 N N . SER A 1 214 ? -5.017 17.915 9.014 1.00 95.81 214 SER A N 1
ATOM 1783 C CA . SER A 1 214 ? -6.173 17.086 9.355 1.00 95.81 214 SER A CA 1
ATOM 1784 C C . SER A 1 214 ? -6.359 15.945 8.348 1.00 95.81 214 SER A C 1
ATOM 1786 O O . SER A 1 214 ? -5.963 16.043 7.185 1.00 95.81 214 SER A O 1
ATOM 1788 N N . PHE A 1 215 ? -7.040 14.880 8.774 1.00 96.50 215 PHE A N 1
ATOM 1789 C CA . PHE A 1 215 ? -7.443 13.784 7.890 1.00 96.50 215 PHE A CA 1
ATOM 1790 C C . PHE A 1 215 ? -8.215 14.274 6.651 1.00 96.50 215 PHE A C 1
ATOM 1792 O O . PHE A 1 215 ? -8.009 13.783 5.546 1.00 96.50 215 PHE A O 1
ATOM 1799 N N . ASP A 1 216 ? -9.086 15.271 6.819 1.00 94.50 216 ASP A N 1
ATOM 1800 C CA . ASP A 1 216 ? -9.892 15.841 5.734 1.00 94.50 216 ASP A CA 1
ATOM 1801 C C . ASP A 1 216 ? -9.034 16.562 4.680 1.00 94.50 216 ASP A C 1
ATOM 1803 O O . ASP A 1 216 ? -9.274 16.431 3.480 1.00 94.50 216 ASP A O 1
ATOM 1807 N N . GLN A 1 217 ? -7.977 17.253 5.118 1.00 95.25 217 GLN A N 1
ATOM 1808 C CA . GLN A 1 217 ? -7.033 17.914 4.217 1.00 95.25 217 GLN A CA 1
ATOM 1809 C C . GLN A 1 217 ? -6.211 16.904 3.408 1.00 95.25 217 GLN A C 1
ATOM 1811 O O . GLN A 1 217 ? -6.029 17.115 2.211 1.00 95.25 217 GLN A O 1
ATOM 1816 N N . ILE A 1 218 ? -5.764 15.807 4.033 1.00 96.12 218 ILE A N 1
ATOM 1817 C CA . ILE A 1 218 ? -4.972 14.768 3.353 1.00 96.12 218 ILE A CA 1
ATOM 1818 C C . ILE A 1 218 ? -5.856 13.914 2.429 1.00 96.12 218 ILE A C 1
ATOM 1820 O O . ILE A 1 218 ? -5.531 13.719 1.261 1.00 96.12 218 ILE A O 1
ATOM 1824 N N . PHE A 1 219 ? -6.975 13.401 2.944 1.00 97.31 219 PHE A N 1
ATOM 1825 C CA . PHE A 1 219 ? -7.810 12.408 2.261 1.00 97.31 219 PHE A CA 1
ATOM 1826 C C . PHE A 1 219 ? -9.165 12.955 1.808 1.00 97.31 219 PHE A C 1
ATOM 1828 O O . PHE A 1 219 ? -9.590 12.700 0.681 1.00 97.31 219 PHE A O 1
ATOM 1835 N N . GLY A 1 220 ? -9.859 13.699 2.673 1.00 94.75 220 GLY A N 1
ATOM 1836 C CA . GLY A 1 220 ? -11.239 14.141 2.433 1.00 94.75 220 GLY A CA 1
ATOM 1837 C C . GLY A 1 220 ? -11.413 14.894 1.114 1.00 94.75 220 GLY A C 1
ATOM 1838 O O . GLY A 1 220 ? -12.311 14.576 0.333 1.00 94.75 220 GLY A O 1
ATOM 1839 N N . SER A 1 221 ? -10.491 15.810 0.805 1.00 92.06 221 SER A N 1
ATOM 1840 C CA . SER A 1 221 ? -10.478 16.568 -0.457 1.00 92.06 221 SER A CA 1
ATOM 1841 C C . SER A 1 221 ? -10.276 15.704 -1.713 1.00 92.06 221 SER A C 1
ATOM 1843 O O . SER A 1 221 ? -10.658 16.104 -2.813 1.00 92.06 221 SER A O 1
ATOM 1845 N N . LYS A 1 222 ? -9.705 14.503 -1.565 1.00 96.19 222 LYS A N 1
ATOM 1846 C CA . LYS A 1 222 ? -9.376 13.573 -2.657 1.00 96.19 222 LYS A CA 1
ATOM 1847 C C . LYS A 1 222 ? -10.379 12.419 -2.776 1.00 96.19 222 LYS A C 1
ATOM 1849 O O . LYS A 1 222 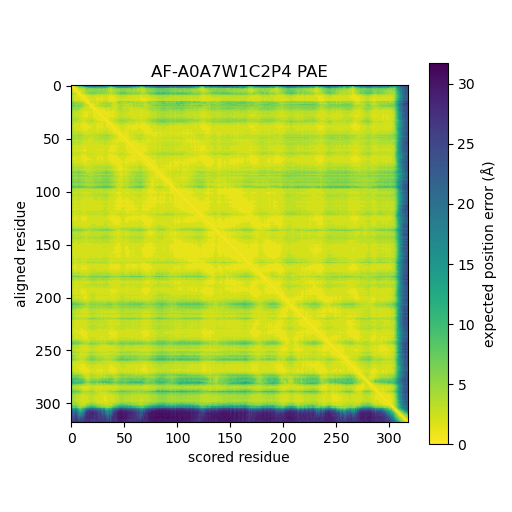? -10.424 11.751 -3.811 1.00 96.19 222 LYS A O 1
ATOM 1854 N N . TYR A 1 223 ? -11.237 12.227 -1.769 1.00 97.69 223 TYR A N 1
ATOM 1855 C CA . TYR A 1 223 ? -12.198 11.125 -1.689 1.00 97.69 223 TYR A CA 1
ATOM 1856 C C . TYR A 1 223 ? -13.084 10.994 -2.930 1.00 97.69 223 TYR A C 1
ATOM 1858 O O . TYR A 1 223 ? -13.182 9.906 -3.486 1.00 97.69 223 TYR A O 1
ATOM 1866 N N . ALA A 1 224 ? -13.710 12.082 -3.394 1.00 97.50 224 ALA A N 1
ATOM 1867 C CA . ALA A 1 224 ? -14.635 12.015 -4.529 1.00 97.50 224 ALA A CA 1
ATOM 1868 C C . ALA A 1 224 ? -13.950 11.493 -5.804 1.00 97.50 224 ALA A C 1
ATOM 1870 O O . ALA A 1 224 ? -14.541 10.724 -6.562 1.00 97.50 224 ALA A O 1
ATOM 1871 N N . ARG A 1 225 ? -12.677 11.85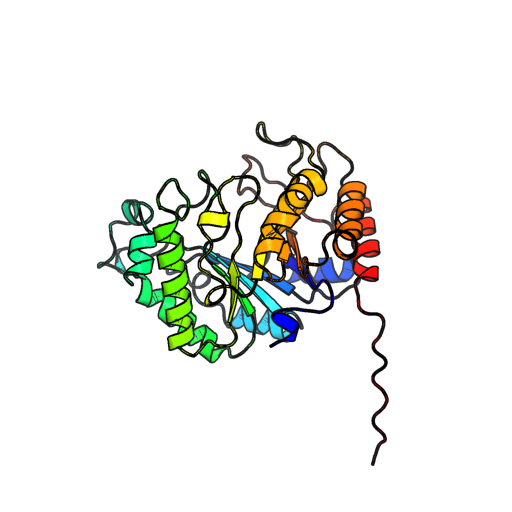8 -6.014 1.00 97.44 225 ARG A N 1
ATOM 1872 C CA . ARG A 1 225 ? -11.893 11.367 -7.149 1.00 97.44 225 ARG A CA 1
ATOM 1873 C C . ARG A 1 225 ? -11.534 9.891 -6.976 1.00 97.44 225 ARG A C 1
ATOM 1875 O O . ARG A 1 225 ? -11.713 9.134 -7.922 1.00 97.44 225 ARG A O 1
ATOM 1882 N N . LEU A 1 226 ? -11.111 9.458 -5.787 1.00 98.00 226 LEU A N 1
ATOM 1883 C CA . LEU A 1 226 ? -10.845 8.037 -5.505 1.00 98.00 226 LEU A CA 1
ATOM 1884 C C . LEU A 1 226 ? -12.111 7.173 -5.625 1.00 98.00 226 LEU A C 1
ATOM 1886 O O . LEU A 1 226 ? -12.072 6.082 -6.183 1.00 98.00 226 LEU A O 1
ATOM 1890 N N . ALA A 1 227 ? -13.254 7.676 -5.159 1.00 98.06 227 ALA A N 1
ATOM 1891 C CA . ALA A 1 227 ? -14.533 6.979 -5.238 1.00 98.06 227 ALA A CA 1
ATOM 1892 C C . ALA A 1 227 ? -15.050 6.864 -6.683 1.00 98.06 227 ALA A C 1
ATOM 1894 O O . ALA A 1 227 ? -15.791 5.933 -6.989 1.00 98.06 227 ALA A O 1
ATOM 1895 N N . SER A 1 228 ? -14.633 7.761 -7.587 1.00 97.94 228 SER A N 1
ATOM 1896 C CA . SER A 1 228 ? -15.071 7.746 -8.992 1.00 97.94 228 SER A CA 1
ATOM 1897 C C . SER A 1 228 ? -14.632 6.505 -9.782 1.00 97.94 228 SER A C 1
ATOM 1899 O O . SER A 1 228 ? -15.216 6.219 -10.823 1.00 97.94 228 SER A O 1
ATOM 1901 N N . PHE A 1 229 ? -13.671 5.732 -9.266 1.00 98.12 229 PHE A N 1
ATOM 1902 C CA . PHE A 1 229 ? -13.254 4.449 -9.843 1.00 98.12 229 PHE A CA 1
ATOM 1903 C C . PHE A 1 229 ? -14.217 3.294 -9.525 1.00 98.12 229 PHE A C 1
ATOM 1905 O O . PHE A 1 229 ? -14.020 2.190 -10.017 1.00 98.12 229 PHE A O 1
ATOM 1912 N N . ASN A 1 230 ? -15.253 3.514 -8.704 1.00 97.38 230 ASN A N 1
ATOM 1913 C CA . ASN A 1 230 ? -16.262 2.506 -8.344 1.00 97.38 230 ASN A CA 1
ATOM 1914 C C . ASN A 1 230 ? -15.671 1.203 -7.764 1.00 97.38 230 ASN A C 1
ATOM 1916 O O . ASN A 1 230 ? -16.219 0.114 -7.941 1.00 97.38 230 ASN A O 1
ATOM 1920 N N . LYS A 1 231 ? -14.550 1.321 -7.046 1.00 98.12 231 LYS A N 1
ATOM 1921 C CA . LYS A 1 231 ? -13.906 0.246 -6.280 1.00 98.12 231 LYS A CA 1
ATOM 1922 C C . LYS A 1 231 ? -13.961 0.583 -4.787 1.00 98.12 231 LYS A C 1
ATOM 1924 O O . LYS A 1 231 ? -13.994 1.768 -4.442 1.00 98.12 231 LYS A O 1
ATOM 1929 N N . PRO A 1 232 ? -13.946 -0.413 -3.887 1.00 98.19 232 PRO A N 1
ATOM 1930 C CA . PRO A 1 232 ? -13.708 -0.138 -2.477 1.00 98.19 232 PRO A CA 1
ATOM 1931 C C . PRO A 1 232 ? -12.336 0.516 -2.276 1.00 98.19 232 PRO A C 1
ATOM 1933 O O . PRO A 1 232 ? -11.367 0.219 -2.981 1.00 98.19 232 PRO A O 1
ATOM 1936 N N . ILE A 1 233 ? -12.279 1.416 -1.297 1.00 98.69 233 ILE A N 1
ATOM 1937 C CA . ILE A 1 233 ? -11.095 2.187 -0.939 1.00 98.69 233 ILE A CA 1
ATOM 1938 C C . ILE A 1 233 ? -10.465 1.593 0.322 1.00 98.69 233 ILE A C 1
ATOM 1940 O O . ILE A 1 233 ? -11.139 1.385 1.335 1.00 98.69 233 ILE A O 1
ATOM 1944 N N . MET A 1 234 ? -9.160 1.358 0.269 1.00 98.75 234 MET A N 1
ATOM 1945 C CA . MET A 1 234 ? -8.323 0.978 1.401 1.00 98.75 234 MET A CA 1
ATOM 1946 C C . MET A 1 234 ? -7.422 2.154 1.788 1.00 98.75 234 MET A C 1
ATOM 1948 O O . MET A 1 234 ? -6.660 2.656 0.967 1.00 98.75 234 MET A O 1
ATOM 1952 N N . LEU A 1 235 ? -7.456 2.580 3.048 1.00 98.69 235 LEU A N 1
ATOM 1953 C CA . LEU A 1 235 ? -6.363 3.390 3.586 1.00 98.69 235 LEU A CA 1
ATOM 1954 C C . LEU A 1 235 ? -5.226 2.426 3.915 1.00 98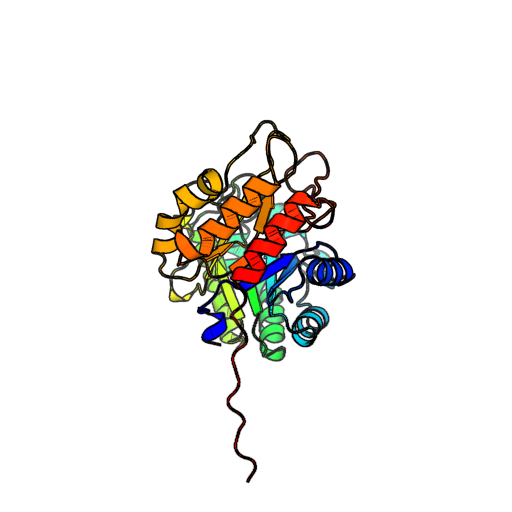.69 235 LEU A C 1
ATOM 1956 O O . LEU A 1 235 ? -5.256 1.782 4.961 1.00 98.69 235 LEU A O 1
ATOM 1960 N N . ALA A 1 236 ? -4.303 2.249 2.969 1.00 98.62 236 ALA A N 1
ATOM 1961 C CA . ALA A 1 236 ? -3.233 1.256 3.068 1.00 98.62 236 ALA A CA 1
ATOM 1962 C C . ALA A 1 236 ? -2.179 1.651 4.102 1.00 98.62 236 ALA A C 1
ATOM 1964 O O . ALA A 1 236 ? -1.464 0.794 4.596 1.00 98.62 236 ALA A O 1
ATOM 1965 N N . GLU A 1 237 ? -2.087 2.936 4.432 1.00 98.38 237 GLU A N 1
ATOM 1966 C CA . GLU A 1 237 ? -1.233 3.444 5.498 1.00 98.38 237 GLU A CA 1
ATOM 1967 C C . GLU A 1 237 ? -2.010 4.559 6.197 1.00 98.38 237 GLU A C 1
ATOM 1969 O O . GLU A 1 237 ? -2.383 5.542 5.565 1.00 98.38 237 GLU A O 1
ATOM 1974 N N . LEU A 1 238 ? -2.321 4.401 7.480 1.00 98.19 238 LEU A N 1
ATOM 1975 C CA . LEU A 1 238 ? -3.038 5.393 8.278 1.00 98.19 238 LEU A CA 1
ATOM 1976 C C . LEU A 1 238 ? -2.241 5.695 9.541 1.00 98.19 238 LEU A C 1
ATOM 1978 O O . LEU A 1 238 ? -1.984 4.802 10.350 1.00 98.19 238 LEU A O 1
ATOM 1982 N N . GLY A 1 239 ? -1.899 6.962 9.740 1.00 97.62 239 GLY A N 1
ATOM 1983 C CA . GLY A 1 239 ? -1.103 7.360 10.889 1.00 97.62 239 GLY A CA 1
ATOM 1984 C C . GLY A 1 239 ? -1.020 8.865 11.073 1.00 97.62 239 GLY A C 1
ATOM 1985 O O . GLY A 1 239 ? -1.146 9.650 10.138 1.00 97.62 239 GLY A O 1
ATOM 1986 N N . SER A 1 240 ? -0.772 9.274 12.308 1.00 98.06 240 SER A N 1
ATOM 1987 C CA . SER A 1 240 ? -0.373 10.638 12.648 1.00 98.06 240 SER A CA 1
ATOM 1988 C C . SER A 1 240 ? 0.791 10.561 13.617 1.00 98.06 240 SER A C 1
ATOM 1990 O O . SER A 1 240 ? 0.758 9.730 14.527 1.00 98.06 240 SER A O 1
ATOM 1992 N N . LEU A 1 241 ? 1.776 11.442 13.470 1.00 96.88 241 LEU A N 1
ATOM 1993 C CA . LEU A 1 241 ? 2.748 11.723 14.523 1.00 96.88 241 LEU A CA 1
ATOM 1994 C C . LEU A 1 241 ? 2.092 12.574 15.621 1.00 96.88 241 LEU A C 1
ATOM 1996 O O . LEU A 1 241 ? 0.998 13.118 15.440 1.00 96.88 241 LEU A O 1
ATOM 2000 N N . SER A 1 242 ? 2.744 12.659 16.781 1.00 94.50 242 SER A N 1
ATOM 2001 C CA . SER A 1 242 ? 2.275 13.438 17.937 1.00 94.50 242 SER A CA 1
ATOM 2002 C C . SER A 1 242 ? 2.657 14.918 17.882 1.00 94.50 242 SER A C 1
ATOM 2004 O O . SER A 1 242 ? 2.130 15.723 18.646 1.00 94.50 242 SER A O 1
ATOM 2006 N N . VAL A 1 243 ? 3.578 15.298 16.995 1.00 93.94 243 VAL A N 1
ATOM 2007 C CA . VAL A 1 243 ? 4.133 16.654 16.953 1.00 93.94 243 VAL A CA 1
ATOM 2008 C C . VAL A 1 243 ? 3.233 17.579 16.134 1.00 93.94 243 VAL A C 1
ATOM 2010 O O . VAL A 1 243 ? 2.818 17.229 15.035 1.00 93.94 243 VAL A O 1
ATOM 2013 N N . GLY A 1 244 ? 2.963 18.785 16.641 1.00 94.62 244 GLY A N 1
ATOM 2014 C CA . GLY A 1 244 ? 2.262 19.846 15.904 1.00 94.62 244 GLY A CA 1
ATOM 2015 C C . GLY A 1 244 ? 0.751 19.959 16.115 1.00 94.62 244 GLY A C 1
ATOM 2016 O O . GLY A 1 244 ? 0.162 20.906 15.601 1.00 94.62 244 GLY A O 1
ATOM 2017 N N . GLY A 1 245 ? 0.122 19.061 16.876 1.00 95.62 245 GLY A N 1
ATOM 2018 C CA . GLY A 1 245 ? -1.306 19.146 17.182 1.00 95.62 245 GLY A CA 1
ATOM 2019 C C . GLY A 1 245 ? -1.812 18.001 18.055 1.00 95.62 245 GLY A C 1
ATOM 2020 O O . GLY A 1 245 ? -1.032 17.254 18.640 1.00 95.62 245 GLY A O 1
ATOM 2021 N N . ASP A 1 246 ? -3.135 17.880 18.169 1.00 96.88 246 ASP A N 1
ATOM 2022 C CA . ASP A 1 246 ? -3.780 16.850 18.989 1.00 96.88 246 ASP A CA 1
ATOM 2023 C C . ASP A 1 246 ? -3.982 15.552 18.192 1.00 96.88 246 ASP A C 1
ATOM 2025 O O . ASP A 1 246 ? -4.924 15.402 17.406 1.00 96.88 246 ASP A O 1
ATOM 2029 N N . ARG A 1 247 ? -3.078 14.595 18.412 1.00 97.00 247 ARG A N 1
ATOM 2030 C CA . ARG A 1 247 ? -3.085 13.275 17.767 1.00 97.00 247 ARG A CA 1
ATOM 2031 C C . ARG A 1 247 ? -4.323 12.448 18.117 1.00 97.00 247 ARG A C 1
ATOM 2033 O O . ARG A 1 247 ? -4.842 11.734 17.258 1.00 97.00 247 ARG A O 1
ATOM 2040 N N . ALA A 1 248 ? -4.823 12.545 19.348 1.00 97.38 248 ALA A N 1
ATOM 2041 C CA . ALA A 1 248 ? -6.008 11.807 19.775 1.00 97.38 248 ALA A CA 1
ATOM 2042 C C . ALA A 1 248 ? -7.268 12.352 19.091 1.00 97.38 248 ALA A C 1
ATOM 2044 O O . ALA A 1 248 ? -8.087 11.576 18.591 1.00 97.38 248 ALA A O 1
ATOM 2045 N N . ALA A 1 249 ? -7.392 13.680 18.995 1.00 97.00 249 ALA A N 1
ATOM 2046 C CA . ALA A 1 249 ? -8.452 14.324 18.226 1.00 97.00 249 ALA A CA 1
ATOM 2047 C C . ALA A 1 249 ? -8.348 13.998 16.728 1.00 97.00 249 ALA A C 1
ATOM 2049 O O . ALA A 1 249 ? -9.375 13.761 16.089 1.00 97.00 249 ALA A O 1
ATOM 2050 N N . TRP A 1 250 ? -7.130 13.916 16.178 1.00 97.94 250 TRP A N 1
ATOM 2051 C CA . TRP A 1 250 ? -6.904 13.525 14.784 1.00 97.94 250 TRP A CA 1
ATOM 2052 C C . TRP A 1 250 ? -7.444 12.121 14.490 1.00 97.94 250 TRP A C 1
ATOM 2054 O O . TRP A 1 250 ? -8.264 11.964 13.583 1.00 97.94 250 TRP A O 1
ATOM 2064 N N . TYR A 1 251 ? -7.066 11.117 15.294 1.00 97.44 251 TYR A N 1
ATOM 2065 C CA . TYR A 1 251 ? -7.585 9.752 15.143 1.00 97.44 251 TYR A CA 1
ATOM 2066 C C . TYR A 1 251 ? -9.095 9.685 15.370 1.00 97.44 251 TYR A C 1
ATOM 2068 O O . TYR A 1 251 ? -9.801 9.054 14.586 1.00 97.44 251 TYR A O 1
ATOM 2076 N N . SER A 1 252 ? -9.612 10.359 16.403 1.00 94.81 252 SER A N 1
ATOM 2077 C CA . SER A 1 252 ? -11.052 10.380 16.674 1.00 94.81 252 SER A CA 1
ATOM 2078 C C . SER A 1 252 ? -11.837 10.949 15.490 1.00 94.81 252 SER A C 1
ATOM 2080 O O . SER A 1 252 ? -12.827 10.353 15.073 1.00 94.81 252 SER A O 1
ATOM 2082 N N . GLY A 1 253 ? -11.391 12.077 14.927 1.00 93.06 253 GLY A N 1
ATOM 2083 C CA . GLY A 1 253 ? -12.037 12.714 13.782 1.00 93.06 253 GLY A CA 1
ATOM 2084 C C . GLY A 1 253 ? -11.953 11.867 12.512 1.00 93.06 253 GLY A C 1
ATOM 2085 O O . GLY A 1 253 ? -12.962 11.693 11.830 1.00 93.06 253 GLY A O 1
ATOM 2086 N N . ALA A 1 254 ? -10.781 11.292 12.224 1.00 94.38 254 ALA A N 1
ATOM 2087 C CA . ALA A 1 254 ? -10.579 10.407 11.079 1.00 94.38 254 ALA A CA 1
ATOM 2088 C C . ALA A 1 254 ? -11.508 9.183 11.139 1.00 94.38 254 ALA A C 1
ATOM 2090 O O . ALA A 1 254 ? -12.300 8.947 10.226 1.00 94.38 254 ALA A O 1
ATOM 2091 N N . LEU A 1 255 ? -11.457 8.430 12.241 1.00 93.88 255 LEU A N 1
ATOM 2092 C CA . LEU A 1 255 ? -12.158 7.152 12.365 1.00 93.88 255 LEU A CA 1
ATOM 2093 C C . LEU A 1 255 ? -13.684 7.322 12.512 1.00 93.88 255 LEU A C 1
ATOM 2095 O O . LEU A 1 255 ? -14.451 6.483 12.047 1.00 93.88 255 LEU A O 1
ATOM 2099 N N . GLN A 1 256 ? -14.171 8.423 13.088 1.00 89.88 256 GLN A N 1
ATOM 2100 C CA . GLN A 1 256 ? -15.613 8.711 13.084 1.00 89.88 256 GLN A CA 1
ATOM 2101 C C . GLN A 1 256 ? -16.120 9.103 11.690 1.00 89.88 256 GLN A C 1
ATOM 2103 O O . GLN A 1 256 ? -17.230 8.731 11.304 1.00 89.88 256 GLN A O 1
ATOM 2108 N N . ALA A 1 257 ? -15.308 9.829 10.914 1.00 89.44 257 ALA A N 1
ATOM 2109 C CA . ALA A 1 257 ? -15.690 10.285 9.584 1.00 89.44 257 ALA A CA 1
ATOM 2110 C C . ALA A 1 257 ? -15.752 9.149 8.555 1.00 89.44 257 ALA A C 1
ATOM 2112 O O . ALA A 1 257 ? -16.580 9.216 7.650 1.00 89.44 257 ALA A O 1
ATOM 2113 N N . LEU A 1 258 ? -14.920 8.111 8.681 1.00 91.62 258 LEU A N 1
ATOM 2114 C CA . LEU A 1 258 ? -14.837 7.007 7.717 1.00 91.62 258 LEU A CA 1
ATOM 2115 C C . LEU A 1 258 ? -16.191 6.371 7.355 1.00 91.62 258 LEU A C 1
ATOM 2117 O O . LEU A 1 258 ? -16.592 6.485 6.197 1.00 91.62 258 LEU A O 1
ATOM 2121 N N . PRO A 1 259 ? -16.952 5.780 8.293 1.00 84.75 259 PRO A N 1
ATOM 2122 C CA . PRO A 1 259 ? -18.226 5.149 7.949 1.00 84.75 259 PRO A CA 1
ATOM 2123 C C . PRO A 1 259 ? -19.327 6.149 7.556 1.00 84.75 259 PRO A C 1
ATOM 2125 O O . PRO A 1 259 ? -20.274 5.764 6.876 1.00 84.75 259 PRO A O 1
ATOM 2128 N N . GLN A 1 260 ? -19.236 7.417 7.978 1.00 86.81 260 GLN A N 1
ATOM 2129 C CA . GLN A 1 260 ? -20.310 8.407 7.796 1.00 86.81 260 GLN A CA 1
ATOM 2130 C C . GLN A 1 260 ? -20.156 9.254 6.529 1.00 86.81 260 GLN A C 1
ATOM 2132 O O . GLN A 1 260 ? -21.129 9.524 5.830 1.00 86.81 260 GLN A O 1
ATOM 2137 N N . ARG A 1 261 ? -18.934 9.710 6.248 1.00 93.81 261 ARG A N 1
ATOM 2138 C CA . ARG A 1 261 ? -18.612 10.648 5.162 1.00 93.81 261 ARG A CA 1
ATOM 2139 C C . ARG A 1 261 ? -17.945 9.957 3.978 1.00 93.81 261 ARG A C 1
ATOM 2141 O O . ARG A 1 261 ? -17.998 10.486 2.871 1.00 93.81 261 ARG A O 1
ATOM 2148 N N . TYR A 1 262 ? -17.348 8.785 4.199 1.00 95.75 262 TYR A N 1
ATOM 2149 C CA . TYR A 1 262 ? -16.519 8.095 3.213 1.00 95.75 262 TYR A CA 1
ATOM 2150 C C . TYR A 1 262 ? -16.971 6.639 2.986 1.00 95.75 262 TYR A C 1
ATOM 2152 O O . TYR A 1 262 ? -16.176 5.721 3.165 1.00 95.75 262 TYR A O 1
ATOM 2160 N N . PRO A 1 263 ? -18.227 6.387 2.559 1.00 94.25 263 PRO A N 1
ATOM 2161 C CA . PRO A 1 263 ? -18.810 5.039 2.472 1.00 94.25 263 PRO A CA 1
ATOM 2162 C C . PRO A 1 263 ? -18.126 4.081 1.479 1.00 94.25 263 PRO A C 1
ATOM 2164 O O . PRO A 1 263 ? -18.383 2.876 1.520 1.00 94.25 263 PRO A O 1
ATOM 2167 N N . ALA A 1 264 ? -17.285 4.582 0.568 1.00 96.81 264 ALA A N 1
ATOM 2168 C CA . ALA A 1 264 ? -16.445 3.734 -0.276 1.00 96.81 264 ALA A CA 1
ATOM 2169 C C . ALA A 1 264 ? -15.194 3.221 0.458 1.00 96.81 264 ALA A C 1
ATOM 2171 O O . ALA A 1 264 ? -14.582 2.269 -0.012 1.00 96.81 264 ALA A O 1
ATOM 2172 N N . VAL A 1 265 ? -14.813 3.797 1.605 1.00 97.12 265 VAL A N 1
ATOM 2173 C CA . VAL A 1 265 ? -13.711 3.282 2.425 1.00 97.12 265 VAL A CA 1
ATOM 2174 C C . VAL A 1 265 ? -14.168 2.031 3.154 1.00 97.12 265 VAL A C 1
ATOM 2176 O O . VAL A 1 265 ? -15.099 2.059 3.954 1.00 97.12 265 VAL A O 1
ATOM 2179 N N . ARG A 1 266 ? -13.497 0.922 2.854 1.00 96.06 266 ARG A N 1
ATOM 2180 C CA . ARG A 1 266 ? -13.830 -0.426 3.321 1.00 96.06 266 ARG A CA 1
ATOM 2181 C C . ARG A 1 266 ? -12.669 -1.123 4.027 1.00 96.06 266 ARG A C 1
ATOM 2183 O O . ARG A 1 266 ? -12.854 -2.214 4.557 1.00 96.06 266 ARG A O 1
ATOM 2190 N N . ALA A 1 267 ? -11.502 -0.486 4.093 1.00 97.00 267 ALA A N 1
ATOM 2191 C CA . ALA A 1 267 ? -10.388 -0.926 4.922 1.00 97.00 267 ALA A CA 1
ATOM 2192 C C . ALA A 1 267 ? -9.552 0.266 5.415 1.00 97.00 267 ALA A C 1
ATOM 2194 O O . ALA A 1 267 ? -9.388 1.248 4.689 1.00 97.00 267 ALA A O 1
ATOM 2195 N N . ALA A 1 268 ? -9.013 0.167 6.629 1.00 97.38 268 ALA A N 1
ATOM 2196 C CA . ALA A 1 268 ? -8.063 1.119 7.193 1.00 97.38 268 ALA A CA 1
ATOM 2197 C C . ALA A 1 268 ? -6.952 0.376 7.943 1.00 97.38 268 ALA A C 1
ATOM 2199 O O . ALA A 1 268 ? -7.224 -0.349 8.902 1.00 97.38 268 ALA A O 1
ATOM 2200 N N . LEU A 1 269 ? -5.712 0.547 7.489 1.00 98.38 269 LEU A N 1
ATOM 2201 C CA . LEU A 1 269 ? -4.543 -0.126 8.033 1.00 98.38 269 LEU A CA 1
ATOM 2202 C C . LEU A 1 269 ? -3.655 0.875 8.760 1.00 98.38 269 LEU A C 1
ATOM 2204 O O . LEU A 1 269 ? -3.141 1.815 8.160 1.00 98.38 269 LEU A O 1
ATOM 2208 N N . PHE A 1 270 ? -3.474 0.679 10.063 1.00 98.25 270 PHE A N 1
ATOM 2209 C CA . PHE A 1 270 ? -2.576 1.505 10.853 1.00 98.25 270 PHE A CA 1
ATOM 2210 C C . PHE A 1 270 ? -1.125 1.244 10.457 1.00 98.25 270 PHE A C 1
ATOM 2212 O O . PHE A 1 270 ? -0.653 0.108 10.498 1.00 98.25 270 PHE A O 1
ATOM 2219 N N . PHE A 1 271 ? -0.397 2.307 10.132 1.00 97.75 271 PHE A N 1
ATOM 2220 C CA . PHE A 1 271 ? 1.050 2.229 9.986 1.00 97.75 271 PHE A CA 1
ATOM 2221 C C . PHE A 1 271 ? 1.666 2.278 11.391 1.00 97.75 271 PHE A C 1
ATOM 2223 O O . PHE A 1 271 ? 1.951 3.341 11.921 1.00 97.75 271 PHE A O 1
ATOM 2230 N N . HIS A 1 272 ? 1.775 1.128 12.052 1.00 96.50 272 HIS A N 1
ATOM 2231 C CA . HIS A 1 272 ? 2.176 0.960 13.452 1.00 96.50 272 HIS A CA 1
ATOM 2232 C C . HIS A 1 272 ? 3.683 0.670 13.591 1.00 96.50 272 HIS A C 1
ATOM 2234 O O . HIS A 1 272 ? 4.092 -0.252 14.287 1.00 96.50 272 HIS A O 1
ATOM 2240 N N . SER A 1 273 ? 4.533 1.448 12.923 1.00 94.44 273 SER A N 1
ATOM 2241 C CA . SER A 1 273 ? 5.988 1.249 12.963 1.00 94.44 273 SER A CA 1
ATOM 2242 C C . SER A 1 273 ? 6.671 2.215 13.933 1.00 94.44 273 SER A C 1
ATOM 2244 O O . SER A 1 273 ? 6.383 3.412 13.928 1.00 94.44 273 SER A O 1
ATOM 2246 N N . LYS A 1 274 ? 7.595 1.704 14.752 1.00 91.62 274 LYS A N 1
ATOM 2247 C CA . LYS A 1 274 ? 8.330 2.488 15.761 1.00 91.62 274 LYS A CA 1
ATOM 2248 C C . LYS A 1 274 ? 9.541 3.246 15.209 1.00 91.62 274 LYS A C 1
ATOM 2250 O O . LYS A 1 274 ? 9.912 4.289 15.736 1.00 91.62 274 LYS A O 1
ATOM 2255 N N . ASP A 1 275 ? 10.186 2.685 14.194 1.00 89.56 275 ASP A N 1
ATOM 2256 C CA . ASP A 1 275 ? 11.507 3.102 13.715 1.00 89.56 275 ASP A CA 1
ATOM 2257 C C . ASP A 1 275 ? 11.468 3.450 12.215 1.00 89.56 275 ASP A C 1
ATOM 2259 O O . ASP A 1 275 ? 12.342 3.041 11.450 1.00 89.56 275 ASP A O 1
ATOM 2263 N N . ASP A 1 276 ? 10.446 4.188 11.772 1.00 91.75 276 ASP A N 1
ATOM 2264 C CA . ASP A 1 276 ? 10.321 4.597 10.369 1.00 91.75 276 ASP A CA 1
ATOM 2265 C C . ASP A 1 276 ? 11.270 5.759 10.042 1.00 91.75 276 ASP A C 1
ATOM 2267 O O . ASP A 1 276 ? 11.301 6.767 10.739 1.00 91.75 276 ASP A O 1
ATOM 2271 N N . GLN A 1 277 ? 12.042 5.630 8.968 1.00 90.50 277 GLN A N 1
ATOM 2272 C CA . GLN A 1 277 ? 12.952 6.667 8.467 1.00 90.50 277 GLN A CA 1
ATOM 2273 C C . GLN A 1 277 ? 12.831 6.818 6.945 1.00 90.50 277 GLN A C 1
ATOM 2275 O O . GLN A 1 277 ? 13.768 7.228 6.267 1.00 90.50 277 GLN A O 1
ATOM 2280 N N . THR A 1 278 ? 11.692 6.428 6.376 1.00 84.00 278 THR A N 1
ATOM 2281 C CA . THR A 1 278 ? 11.540 6.329 4.920 1.00 84.00 278 THR A CA 1
ATOM 2282 C C . THR A 1 278 ? 11.566 7.678 4.204 1.00 84.00 278 THR A C 1
ATOM 2284 O O . THR A 1 278 ? 12.118 7.769 3.111 1.00 84.00 278 THR A O 1
ATOM 2287 N N . VAL A 1 279 ? 11.001 8.731 4.806 1.00 85.38 279 VAL A N 1
ATOM 2288 C CA . VAL A 1 279 ? 10.900 10.071 4.183 1.00 85.38 279 VAL A CA 1
ATOM 2289 C C . VAL A 1 279 ? 11.448 11.204 5.056 1.00 85.38 279 VAL A C 1
ATOM 2291 O O . VAL A 1 279 ? 11.406 12.377 4.682 1.00 85.38 279 VAL A O 1
ATOM 2294 N N . THR A 1 280 ? 11.970 10.873 6.235 1.00 84.06 280 THR A N 1
ATOM 2295 C CA . THR A 1 280 ? 12.518 11.823 7.207 1.00 84.06 280 THR A CA 1
ATOM 2296 C C . THR A 1 280 ? 13.985 11.525 7.481 1.00 84.06 280 THR A C 1
ATOM 2298 O O . THR A 1 280 ? 14.411 10.376 7.508 1.00 84.06 280 THR A O 1
ATOM 2301 N N . TYR A 1 281 ? 14.778 12.564 7.754 1.00 84.88 281 TYR A N 1
ATOM 2302 C CA . TYR A 1 281 ? 16.188 12.382 8.127 1.00 84.88 281 TYR A CA 1
ATOM 2303 C C . TYR A 1 281 ? 16.367 11.665 9.467 1.00 84.88 281 TYR A C 1
ATOM 2305 O O . TYR A 1 281 ? 17.377 10.999 9.679 1.00 84.88 281 TYR A O 1
ATOM 2313 N N . GLN A 1 282 ? 15.395 11.794 10.368 1.00 88.81 282 GLN A N 1
ATOM 2314 C CA . GLN A 1 282 ? 15.365 11.111 11.656 1.00 88.81 282 GLN A CA 1
ATOM 2315 C C . GLN A 1 282 ? 14.316 10.006 11.661 1.00 88.81 282 GLN A C 1
ATOM 2317 O O . GLN A 1 282 ? 13.329 10.090 10.931 1.00 88.81 282 GLN A O 1
ATOM 2322 N N . LYS A 1 283 ? 14.506 9.014 12.531 1.00 93.00 283 LYS A N 1
ATOM 2323 C CA . LYS A 1 283 ? 13.474 8.019 12.810 1.00 93.00 283 LYS A CA 1
ATOM 2324 C C . LYS A 1 283 ? 12.256 8.672 13.463 1.00 93.00 283 LYS A C 1
ATOM 2326 O O . LYS A 1 283 ? 12.409 9.551 14.315 1.00 93.00 283 LYS A O 1
ATOM 2331 N N . VAL A 1 284 ? 11.069 8.230 13.075 1.00 94.00 284 VAL A N 1
ATOM 2332 C CA . VAL A 1 284 ? 9.785 8.656 13.626 1.00 94.00 284 VAL A CA 1
ATOM 2333 C C . VAL A 1 284 ? 8.990 7.451 14.118 1.00 94.00 284 VAL A C 1
ATOM 2335 O O . VAL A 1 284 ? 9.103 6.348 13.584 1.00 94.00 284 VAL A O 1
ATOM 2338 N N . ASP A 1 285 ? 8.193 7.692 15.156 1.00 94.94 285 ASP A N 1
ATOM 2339 C CA . ASP A 1 285 ? 7.401 6.675 15.839 1.00 94.94 285 ASP A CA 1
ATOM 2340 C C . ASP A 1 285 ? 5.914 6.875 15.529 1.00 94.94 285 ASP A C 1
ATOM 2342 O O . ASP A 1 285 ? 5.279 7.838 15.975 1.00 94.94 285 ASP A O 1
ATOM 2346 N N . TRP A 1 286 ? 5.361 5.950 14.752 1.00 96.19 286 TRP A N 1
ATOM 2347 C CA . TRP A 1 286 ? 3.945 5.912 14.412 1.00 96.19 286 TRP A CA 1
ATOM 2348 C C . TRP A 1 286 ? 3.126 5.038 15.358 1.00 96.19 286 TRP A C 1
ATOM 2350 O O . TRP A 1 286 ? 1.898 4.994 15.236 1.00 96.19 286 TRP A O 1
ATOM 2360 N N . THR A 1 287 ? 3.758 4.363 16.323 1.00 95.44 287 THR A N 1
ATOM 2361 C CA . THR A 1 287 ? 3.052 3.452 17.219 1.00 95.44 287 THR A CA 1
ATOM 2362 C C . THR A 1 287 ? 1.941 4.172 17.982 1.00 95.44 287 THR A C 1
ATOM 2364 O O . THR A 1 287 ? 2.038 5.332 18.402 1.00 95.44 287 THR A O 1
ATOM 2367 N N . ILE A 1 288 ? 0.815 3.475 18.096 1.00 94.75 288 ILE A N 1
ATOM 2368 C CA . ILE A 1 288 ? -0.392 3.937 18.793 1.00 94.75 288 ILE A CA 1
ATOM 2369 C C . ILE A 1 288 ? -0.309 3.563 20.277 1.00 94.75 288 ILE A C 1
ATOM 2371 O O . ILE A 1 288 ? -0.745 4.316 21.139 1.00 94.75 288 ILE A O 1
ATOM 2375 N N . THR A 1 289 ? 0.296 2.414 20.574 1.00 92.00 289 THR A N 1
ATOM 2376 C CA . THR A 1 289 ? 0.411 1.806 21.906 1.00 92.00 289 THR A CA 1
ATOM 2377 C C . THR A 1 289 ? 1.292 2.613 22.864 1.00 92.00 289 THR A C 1
ATOM 2379 O O . THR A 1 289 ? 1.153 2.485 24.076 1.00 92.00 289 THR A O 1
ATOM 2382 N N . GLY A 1 290 ? 2.167 3.481 22.343 1.00 86.31 290 GLY A N 1
ATOM 2383 C CA . GLY A 1 290 ? 2.963 4.425 23.135 1.00 86.31 290 GLY A CA 1
ATOM 2384 C C . GLY A 1 290 ? 2.224 5.701 23.564 1.00 86.31 290 GLY A C 1
ATOM 2385 O O . GLY A 1 290 ? 2.785 6.497 24.313 1.00 86.31 290 GLY A O 1
ATOM 2386 N N . ASP A 1 291 ? 0.985 5.921 23.109 1.00 93.62 291 ASP A N 1
ATOM 2387 C CA . ASP A 1 291 ? 0.208 7.141 23.353 1.00 93.62 291 ASP A CA 1
ATOM 2388 C C . ASP A 1 291 ? -1.195 6.792 23.870 1.00 93.62 291 ASP A C 1
ATOM 2390 O O . ASP A 1 291 ? -2.106 6.475 23.105 1.00 93.62 291 ASP A O 1
ATOM 2394 N N . THR A 1 292 ? -1.389 6.871 25.190 1.00 95.50 292 THR A N 1
ATOM 2395 C CA . THR A 1 292 ? -2.643 6.478 25.855 1.00 95.50 292 THR A CA 1
ATOM 2396 C C . THR A 1 292 ? -3.871 7.226 25.325 1.00 95.50 292 THR A C 1
ATOM 2398 O O . THR A 1 292 ? -4.966 6.656 25.271 1.00 95.50 292 THR A O 1
ATOM 2401 N N . ALA A 1 293 ? -3.722 8.497 24.934 1.00 96.50 293 ALA A N 1
ATOM 2402 C CA . ALA A 1 293 ? -4.834 9.301 24.437 1.00 96.50 293 ALA A CA 1
ATOM 2403 C C . ALA A 1 293 ? -5.217 8.881 23.011 1.00 96.50 293 ALA A C 1
ATOM 2405 O O . ALA A 1 293 ? -6.402 8.666 22.735 1.00 96.50 293 ALA A O 1
ATOM 2406 N N . ALA A 1 294 ? -4.224 8.701 22.133 1.00 96.38 294 ALA A N 1
ATOM 2407 C CA . ALA A 1 294 ? -4.437 8.190 20.781 1.00 96.38 294 ALA A CA 1
ATOM 2408 C C . ALA A 1 294 ? -4.994 6.761 20.799 1.00 96.38 294 ALA A C 1
ATOM 2410 O O . ALA A 1 294 ? -5.993 6.492 20.131 1.00 96.38 294 ALA A O 1
ATOM 2411 N N . LEU A 1 295 ? -4.427 5.875 21.622 1.00 96.56 295 LEU A N 1
ATOM 2412 C CA . LEU A 1 295 ? -4.922 4.515 21.823 1.00 96.56 295 LEU A CA 1
ATOM 2413 C C . LEU A 1 295 ? -6.391 4.520 22.247 1.00 96.56 295 LEU A C 1
ATOM 2415 O O . LEU A 1 295 ? -7.214 3.874 21.611 1.00 96.56 295 LEU A O 1
ATOM 2419 N N . SER A 1 296 ? -6.753 5.322 23.253 1.00 96.25 296 SER A N 1
ATOM 2420 C CA . SER A 1 296 ? -8.144 5.430 23.708 1.00 96.25 296 SER A CA 1
ATOM 2421 C C . SER A 1 296 ? -9.093 5.910 22.602 1.00 96.25 296 SER A C 1
ATOM 2423 O O . SER A 1 296 ? -10.240 5.461 22.533 1.00 96.25 296 SER A O 1
ATOM 2425 N N . ALA A 1 297 ? -8.648 6.833 21.742 1.00 95.50 297 ALA A N 1
ATOM 2426 C CA . ALA A 1 297 ? -9.433 7.300 20.602 1.00 95.50 297 ALA A CA 1
ATOM 2427 C C . ALA A 1 297 ? -9.632 6.192 19.554 1.00 95.50 297 ALA A C 1
ATOM 2429 O O . ALA A 1 297 ? -10.761 5.969 19.110 1.00 95.50 297 ALA A O 1
ATOM 2430 N N . VAL A 1 298 ? -8.562 5.467 19.217 1.00 95.25 298 VAL A N 1
ATOM 2431 C CA . VAL A 1 298 ? -8.586 4.338 18.277 1.00 95.25 298 VAL A CA 1
ATOM 2432 C C . VAL A 1 298 ? -9.471 3.205 18.798 1.00 95.25 298 VAL A C 1
ATOM 2434 O O . VAL A 1 298 ? -10.349 2.740 18.071 1.00 95.25 298 VAL A O 1
ATOM 2437 N N . THR A 1 299 ? -9.316 2.807 20.063 1.00 94.12 299 THR A N 1
ATOM 2438 C CA . THR A 1 299 ? -10.132 1.773 20.717 1.00 94.12 299 THR A CA 1
ATOM 2439 C C . THR A 1 299 ? -11.618 2.104 20.645 1.00 94.12 299 THR A C 1
ATOM 2441 O O . THR A 1 299 ? -12.407 1.296 20.160 1.00 94.12 299 THR A O 1
ATOM 2444 N N . ARG A 1 300 ? -12.018 3.318 21.053 1.00 91.69 300 ARG A N 1
ATOM 2445 C CA . ARG A 1 300 ? -13.435 3.717 21.025 1.00 91.69 300 ARG A CA 1
ATOM 2446 C C . ARG A 1 300 ? -14.026 3.684 19.619 1.00 91.69 300 ARG A C 1
ATOM 2448 O O . ARG A 1 300 ? -15.169 3.266 19.463 1.00 91.69 300 ARG A O 1
ATOM 2455 N N . ALA A 1 301 ? -13.285 4.148 18.615 1.00 88.62 301 ALA A N 1
ATOM 2456 C CA . ALA A 1 301 ? -13.799 4.226 17.253 1.00 88.62 301 ALA A CA 1
ATOM 2457 C C . ALA A 1 301 ? -13.876 2.846 16.581 1.00 88.62 301 ALA A C 1
ATOM 2459 O O . ALA A 1 301 ? -14.888 2.506 15.977 1.00 88.62 301 ALA A O 1
ATOM 2460 N N . THR A 1 302 ? -12.839 2.022 16.727 1.00 86.25 302 THR A N 1
ATOM 2461 C CA . THR A 1 302 ? -12.779 0.702 16.080 1.00 86.25 302 THR A CA 1
ATOM 2462 C C . THR A 1 302 ? -13.751 -0.307 16.698 1.00 86.25 302 THR A C 1
ATOM 2464 O O . THR A 1 302 ? -14.354 -1.095 15.971 1.00 86.25 302 THR A O 1
ATOM 2467 N N . GLN A 1 303 ? -14.019 -0.229 18.007 1.00 83.12 303 GLN A N 1
ATOM 2468 C CA . GLN A 1 303 ? -15.062 -1.038 18.653 1.00 83.12 303 GLN A CA 1
ATOM 2469 C C . GLN A 1 303 ? -16.473 -0.743 18.119 1.00 83.12 303 GLN A C 1
ATOM 2471 O O . GLN A 1 303 ? -17.329 -1.622 18.143 1.00 83.12 303 GLN A O 1
ATOM 2476 N N . GLN A 1 304 ? -16.723 0.467 17.607 1.00 78.94 304 GLN A N 1
ATOM 2477 C CA . GLN A 1 304 ? -18.004 0.823 16.983 1.00 78.94 304 GLN A CA 1
ATOM 2478 C C . GLN A 1 304 ? -18.145 0.276 15.557 1.00 78.94 304 GLN A C 1
ATOM 2480 O O . GLN A 1 304 ? -19.260 0.182 15.049 1.00 78.94 304 GLN A O 1
ATOM 2485 N N . TRP A 1 305 ? -17.034 -0.063 14.897 1.00 77.69 305 TRP A N 1
ATOM 2486 C CA . TRP A 1 305 ? -17.038 -0.643 13.552 1.00 77.69 305 TRP A CA 1
ATOM 2487 C C . TRP A 1 305 ? -17.205 -2.157 13.557 1.00 77.69 305 TRP A C 1
ATOM 2489 O O . TRP A 1 305 ? -17.640 -2.723 12.552 1.00 77.69 305 TRP A O 1
ATOM 2499 N N . ALA A 1 306 ? -16.847 -2.812 14.665 1.00 60.25 306 ALA A N 1
ATOM 2500 C CA . ALA A 1 306 ? -17.044 -4.239 14.817 1.00 60.25 306 ALA A CA 1
ATOM 2501 C C . ALA A 1 306 ? -18.534 -4.551 14.595 1.00 60.25 306 ALA A C 1
ATOM 2503 O O . ALA A 1 306 ? -19.387 -3.953 15.261 1.00 60.25 306 ALA A O 1
ATOM 2504 N N . PRO A 1 307 ? -18.887 -5.457 13.664 1.00 51.56 307 PRO A N 1
ATOM 2505 C CA . PRO A 1 307 ? -20.266 -5.887 13.547 1.00 51.56 307 PRO A CA 1
ATOM 2506 C C . PRO A 1 307 ? -20.673 -6.431 14.918 1.00 51.56 307 PRO A C 1
ATOM 2508 O O . PRO A 1 307 ? -20.022 -7.337 15.441 1.00 51.56 307 PRO A O 1
ATOM 2511 N N . GLY A 1 308 ? -21.719 -5.853 15.523 1.00 42.16 308 GLY A N 1
ATOM 2512 C CA . GLY A 1 308 ? -22.284 -6.379 16.765 1.00 42.16 308 GLY A CA 1
ATOM 2513 C C . GLY A 1 308 ? -22.503 -7.894 16.641 1.00 42.16 308 GLY A C 1
ATOM 2514 O O . GLY A 1 308 ? -22.675 -8.383 15.518 1.00 42.16 308 GLY A O 1
ATOM 2515 N N . PRO A 1 309 ? -22.470 -8.657 17.749 1.00 32.06 309 PRO A N 1
ATOM 2516 C CA . PRO A 1 309 ? -22.425 -10.113 17.701 1.00 32.06 309 PRO A CA 1
ATOM 2517 C C . PRO A 1 309 ? -23.514 -10.649 16.769 1.00 32.06 309 PRO A C 1
ATOM 2519 O O . PRO A 1 309 ? -24.708 -10.540 17.061 1.00 32.06 309 PRO A O 1
ATOM 2522 N N . ARG A 1 310 ? -23.107 -11.223 15.627 1.00 37.84 310 ARG A N 1
ATOM 2523 C CA . ARG A 1 310 ? -24.019 -12.000 14.788 1.00 37.84 310 ARG A CA 1
ATOM 2524 C C . ARG A 1 310 ? -24.450 -13.181 15.641 1.00 37.84 310 ARG A C 1
ATOM 2526 O O . ARG A 1 310 ? -23.683 -14.119 15.837 1.00 37.84 310 ARG A O 1
ATOM 2533 N N . ARG A 1 311 ? -25.673 -13.126 16.172 1.00 32.09 311 ARG A N 1
ATOM 2534 C CA . ARG A 1 311 ? -26.345 -14.313 16.699 1.00 32.09 311 ARG A CA 1
ATOM 2535 C C . ARG A 1 311 ? -26.406 -15.307 15.548 1.00 32.09 311 ARG A C 1
ATOM 2537 O O . ARG A 1 311 ? -27.207 -15.137 14.636 1.00 32.09 311 ARG A O 1
ATOM 2544 N N . VAL A 1 312 ? -25.533 -16.307 15.569 1.00 36.56 312 VAL A N 1
ATOM 2545 C CA . VAL A 1 312 ? -25.720 -17.507 14.763 1.00 36.56 312 VAL A CA 1
ATOM 2546 C C . VAL A 1 312 ? -27.012 -18.134 15.294 1.00 36.56 312 VAL A C 1
ATOM 2548 O O . VAL A 1 312 ? -27.060 -18.451 16.486 1.00 36.56 312 VAL A O 1
ATOM 2551 N N . PRO A 1 313 ? -28.092 -18.243 14.499 1.00 35.38 313 PRO A N 1
ATOM 2552 C CA . PRO A 1 313 ? -29.239 -19.014 14.936 1.00 35.38 313 PRO A CA 1
ATOM 2553 C C . PRO A 1 313 ? -28.748 -20.439 15.166 1.00 35.38 313 PRO A C 1
ATOM 2555 O O . PRO A 1 313 ? -28.125 -21.030 14.281 1.00 35.38 313 PRO A O 1
ATOM 2558 N N . ALA A 1 314 ? -28.967 -20.952 16.377 1.00 38.97 314 ALA A N 1
ATOM 2559 C CA . ALA A 1 314 ? -28.663 -22.333 16.705 1.00 38.97 314 ALA A CA 1
ATOM 2560 C C . ALA A 1 314 ? -29.314 -23.229 15.645 1.00 38.97 314 ALA A C 1
ATOM 2562 O O . ALA A 1 314 ? -30.530 -23.183 15.447 1.00 38.97 314 ALA A O 1
ATOM 2563 N N . GLN A 1 315 ? -28.491 -23.994 14.931 1.00 37.78 315 GLN A N 1
ATOM 2564 C CA . GLN A 1 315 ? -28.978 -25.073 14.083 1.00 37.78 315 GLN A CA 1
ATOM 2565 C C . GLN A 1 315 ? -29.748 -26.042 14.993 1.00 37.78 315 GLN A C 1
ATOM 2567 O O . GLN A 1 315 ? -29.203 -26.433 16.031 1.00 37.78 315 GLN A O 1
ATOM 2572 N N . PRO A 1 316 ? -31.000 -26.406 14.669 1.00 42.75 316 PRO A N 1
ATOM 2573 C CA . PRO A 1 316 ? -31.673 -27.467 15.394 1.00 42.75 316 PRO A CA 1
ATOM 2574 C C . PRO A 1 316 ? -30.865 -28.755 15.212 1.00 42.75 316 PRO A C 1
ATOM 2576 O O . PRO A 1 316 ? -30.540 -29.147 14.091 1.00 42.75 316 PRO A O 1
ATOM 2579 N N . ILE A 1 317 ? -30.485 -29.358 16.336 1.00 48.78 317 ILE A N 1
ATOM 2580 C CA . ILE A 1 317 ? -29.824 -30.663 16.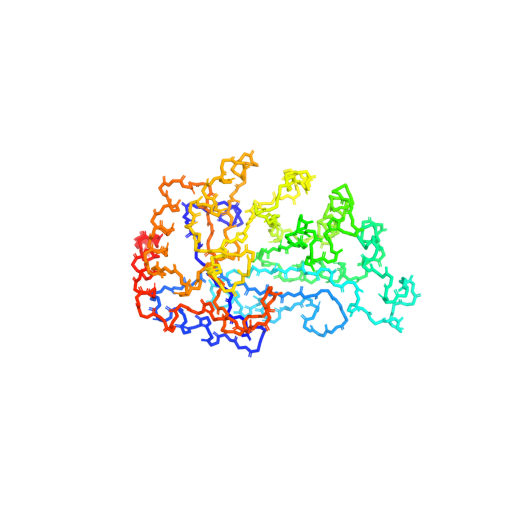381 1.00 48.78 317 ILE A CA 1
ATOM 2581 C C . ILE A 1 317 ? -30.827 -31.699 15.836 1.00 48.78 317 ILE A C 1
ATOM 2583 O O . ILE A 1 317 ? -32.004 -31.596 16.196 1.00 48.78 317 ILE A O 1
ATOM 2587 N N . PRO A 1 318 ? -30.398 -32.624 14.953 1.00 57.56 318 PRO A N 1
ATOM 2588 C CA . PRO A 1 318 ? -31.272 -33.619 14.328 1.00 57.56 318 PRO A CA 1
ATOM 2589 C C . PRO A 1 318 ? -31.957 -34.563 15.318 1.00 57.56 318 PRO A C 1
ATOM 2591 O O . PRO A 1 318 ? -31.364 -34.850 16.386 1.00 57.56 318 PRO A O 1
#

pLDDT: mean 93.4, std 11.47, range [32.06, 98.94]

Solvent-accessible surface area (backbone atoms only — not comparable to full-atom values): 17094 Å² total; per-residue (Å²): 109,67,61,82,57,57,44,98,49,59,41,44,27,36,28,40,79,41,68,91,83,42,62,62,58,56,56,49,49,27,65,72,50,70,46,86,48,51,29,40,41,48,78,31,45,38,41,70,51,79,78,29,42,76,54,60,70,58,52,48,51,38,42,76,71,67,18,38,38,34,37,37,36,36,77,44,59,58,49,45,54,61,91,83,41,75,87,55,70,59,57,93,48,31,43,63,44,34,38,52,42,46,41,73,44,77,46,42,78,56,52,47,52,39,15,44,48,47,31,71,63,69,52,64,32,36,40,28,55,58,54,35,37,47,34,67,84,79,50,61,72,4,57,77,34,36,54,46,67,35,48,25,41,24,50,52,42,54,54,49,49,22,54,73,48,58,24,78,42,63,39,35,33,46,27,40,36,73,91,39,76,74,44,75,67,45,64,70,47,75,93,70,42,46,27,38,32,27,64,46,71,28,61,6,58,79,44,95,92,43,47,66,57,53,54,51,72,65,44,53,78,48,42,69,68,62,46,69,71,76,35,37,28,29,33,69,27,36,39,51,36,67,52,72,58,64,41,29,60,45,46,37,53,43,56,59,37,36,75,75,77,34,74,49,48,31,30,43,18,34,38,34,26,61,75,43,49,90,90,44,98,54,70,41,56,32,45,45,88,85,33,72,60,36,34,53,28,47,27,61,42,53,63,70,52,50,78,69,84,76,77,72,75,79,74,81,79,132

Radius of gyration: 19.65 Å; Cα contacts (8 Å, |Δi|>4): 592; chains: 1; bounding box: 58×55×48 Å

Nearest PDB structures (foldseek):
  2v3g-assembly1_A  TM=8.913E-01  e=2.612E-26  Acetivibrio thermocellus
  2vi0-assembly1_A  TM=9.001E-01  e=7.470E-26  Acetivibrio thermocellus
  2cip-assembly1_A  TM=8.953E-01  e=4.683E-26  Acetivibrio thermocellus
  6zpl-assembly1_C  TM=8.986E-01  e=5.436E-25  Acetivibrio thermocellus ATCC 27405
  2qha-assembly2_B  TM=6.943E-01  e=1.703E-14  unclassified

Secondary structure (DSSP, 8-state):
-HHHHS-SSPEEEEE-S-TTT-SHHHHHHHHHHTS--SEEEEEEE-SSSGGGS--HHHHHHHHHTT-EEEEEEE--GGGS-TTT-TTSPPGGGTTTTHHHHHHHTTTHHHHHHHHHHHHHH-S-EEEEETTTTT-SSS-TTSTTT--HHHHHHHHHHHHHHHHHTT-TTEEEEE---TTSS-GGGG---GGG-SEEEEEEEE-GGGSTT-----HIIIIIHHHHHHHTT-S-EEEEEEEE-STTS-HHHHHHHHHHHHHHH-TTEEEEEEE--SSB-SSSSS-B---STT-HHHHHHHHHHHHHHSPP---PPPPPP-

=== Feature glossary ===
A reading guide for the features in this record.

Start from the sequence.

  · Sequence gives the chain of amino acids in standard one-letter code (A=alanine, C=cysteine, …, Y=tyrosine), read N→C. It is the only feature that is directly encoded by the gene; all structural features are derived from the folded form of this sequence.

Fold it, and you get atomic coordinates and the backbone conformation that goes with them.

  · Structure coordinates are given as an mmCIF _atom_site loop: one row per atom with element, residue name, chain id, sequence number, and x/y/z position in Å. Only the four main-chain atoms per residue are included here; side chains are omitted to keep the record compact.

  · Backbone dihedral angles. Every residue except chain termini has a φ (preceding-C → N → Cα → C) and a ψ (N → Cα → C → next-N). They are reported in degrees following the IUPAC sign convention. Secondary structure is essentially a statement about which (φ, ψ) basin each residue occupies.

  · Eight-state secondary structure (DSSP): H is the canonical α-helix, G the tighter 3₁₀-helix, I the wider π-helix; E/B are β-structure, T and S are turns and bends, and '-' is everything else. DSSP derives these from the pattern of main-chain N–H···O=C hydrogen bonds, not from the sequence.

  · SS3 is a coarse helix/strand/coil call (letters a/b/c) made by the P-SEA algorithm from inter-Cα distances and dihedrals. It is less detailed than DSSP but needs only Cα positions.

Summarize the fold with a handful of shape descriptors and a per-residue structural alphabet.

  · Radius of gyration (Rg) is the root-mean-square distance of Cα atoms from their centroid — a single number for overall size and compactness. A globular domain of N residues has Rg ≈ 2.2·N^0.38 Å; an extended or disordered chain has a much larger Rg. The Cα contact count is the number of residue pairs whose Cα atoms are within 8 Å and are more than four positions apart in sequence — a standard proxy for tertiary packing density. The bounding box is the smallest axis-aligned box enclosing all Cα atoms.

  · 3Di is Foldseek's structural alphabet. Each residue is assigned one of twenty discrete states based on how its Cα sits relative to its spatial (not sequential) neighbors. Aligning 3Di strings finds structural homologs roughly as well as full 3D superposition, but orders of magnitude faster.

  · Solvent-accessible surface area (SASA) is the area in Å² traced out by the centre of a 1.4 Å probe sphere (a water molecule) rolled over the protein's van der Waals surface (Shrake–Rupley / Lee–Richards construction). Buried residues have near-zero SASA; fully exposed residues can exceed 200 Å². The total SASA scales roughly with the number of surface residues.

Ask how reliable the model is.

  · For AlphaFold models, the B-factor field carries pLDDT — the model's own estimate of local accuracy on a 0–100 scale. Regions with pLDDT<50 should be treated as essentially unmodeled; they often correspond to intrinsically disordered segments.

  · For experimental (PDB) structures, the B-factor (temperature factor) quantifies the positional spread of each atom in the crystal — a combination of thermal vibration and static disorder — in units of Å². High B-factors mark flexible loops or poorly resolved regions; low B-factors mark the rigid, well-ordered core.

  · Predicted Aligned Error (PAE) is an AlphaFold confidence matrix: entry (i, j) is the expected error in the position of residue j, in ångströms, when the prediction is superimposed on the true structure at residue i. Low PAE within a block of residues means that block is internally rigid and well-predicted; high PAE between two blocks means their relative placement is uncertain even if each block individually is confident.

Place it in context: what it resembles, what it is annotated as, and how it looks.

  · Structural nearest neighbors (via Foldseek easy-search vs the PDB). Reported per hit: target PDB id, E-value, and alignment TM-score. A TM-score above ~0.5 is the conventional threshold for 'same fold'.

  · Functional annotations link the protein to curated databases. InterPro entries identify conserved domains and families by matching the sequence against member-database signatures (Pfam, PROSITE, CDD, …). Gene Ontology (GO) terms describe molecular function, biological process, and cellular component in a controlled vocabulary. CATH places the structure in a hierarchical fold classification (Class/Architecture/Topology/Homologous-superfamily). The organism is the source species.

  · The contact map is a binary N×N matrix image: pixel (i, j) is dark where Cα_i and Cα_j are within 8 Å and |i−j|>4. Because the |i−j|>4 filter removes local helical contacts, off-diagonal stripes parallel to the main diagonal indicate parallel β-sheets; stripes perpendicular to it indicate antiparallel β-sheets. The Ramachandran plot scatters every residue's (φ, ψ) pair against the sterically allowed regions. The PAE heatmap renders the predicted-aligned-error matrix.

  · Six rendered views show the 3D structure from the faces of a cube — i.e. along ±x, ±y, ±z. Rendering representation is drawn randomly per protein from cartoon (secondary-structure ribbons), sticks (backbone bonds), or molecular surface; coloring is either N→C rainbow (blue at the N-terminus through red at the C-terminus) or one color per chain.